Protein AF-A0A6P8HVV0-F1 (afdb_monomer_lite)

Foldseek 3Di:
DPPDPPPPVPDPPVPPDPDDPVRVVVVVVVVVCCVVVVVVVPDPVVVVVVVVVVVVVVVVVVVVVVVVVVVVVVVVVVVVVVVVVVVVVVVVVVVVVVVVVVVVVVVVVVVVVVVVVVVVVVVVLVCLQVLLVVLLVLLVQLLDLVSLVVLCPDPCNLVLLVVLLVLLVVCCVVPQPPVPDPDRSSLSNNLSSLSSLLSLLLHPVSLVCLLPPPSSVVSLVSLQVSLVPRDAPPPVSNNLSSLSSLLSSLVDPSSVLSQQVDVCLLVSLLCQLPPHPDPSSNVSSVSNVCSNVVPCVSDDPVNVVSVVVVVVVVVVVVVVVVVVVVVVVPD

Organism: Actinia tenebrosa (NCBI:txid6105)

Radius of gyration: 60.78 Å; chains: 1; bounding box: 132×79×153 Å

Structure (mmCIF, N/CA/C/O backbone):
data_AF-A0A6P8HVV0-F1
#
_entry.id   AF-A0A6P8HVV0-F1
#
loop_
_atom_site.group_PDB
_atom_site.id
_atom_site.type_symbol
_atom_site.label_atom_id
_atom_site.label_alt_id
_atom_site.label_comp_id
_atom_site.label_asym_id
_atom_site.label_entity_id
_atom_site.label_seq_id
_atom_site.pdbx_PDB_ins_code
_atom_site.Cartn_x
_atom_site.Cartn_y
_atom_site.Cartn_z
_atom_site.occupancy
_atom_site.B_iso_or_equiv
_atom_site.auth_seq_id
_atom_site.auth_comp_id
_atom_site.auth_asym_id
_atom_site.auth_atom_id
_atom_site.pdbx_PDB_model_num
ATOM 1 N N . MET A 1 1 ? -104.020 -26.538 72.100 1.00 44.38 1 MET A N 1
ATOM 2 C CA . MET A 1 1 ? -103.289 -27.153 73.230 1.00 44.38 1 MET A CA 1
ATOM 3 C C . MET A 1 1 ? -103.130 -26.102 74.341 1.00 44.38 1 MET A C 1
ATOM 5 O O . MET A 1 1 ? -102.077 -25.507 74.443 1.00 44.38 1 MET A O 1
ATOM 9 N N . ALA A 1 2 ? -104.108 -25.654 75.130 1.00 41.00 2 ALA A N 1
ATOM 10 C CA . ALA A 1 2 ? -105.402 -26.176 75.575 1.00 41.00 2 ALA A CA 1
ATOM 11 C C . ALA A 1 2 ? -105.345 -27.500 76.361 1.00 41.00 2 ALA A C 1
ATOM 13 O O . ALA A 1 2 ? -106.107 -28.400 76.048 1.00 41.00 2 ALA A O 1
ATOM 14 N N . ALA A 1 3 ? -104.413 -27.629 77.314 1.00 44.69 3 ALA A N 1
ATOM 15 C CA . ALA A 1 3 ? -104.477 -28.579 78.439 1.00 44.69 3 ALA A CA 1
ATOM 16 C C . ALA A 1 3 ? -103.271 -28.382 79.379 1.00 44.69 3 ALA A C 1
ATOM 18 O O . ALA A 1 3 ? -102.389 -29.229 79.427 1.00 44.69 3 ALA A O 1
ATOM 19 N N . ASN A 1 4 ? -103.165 -27.245 80.076 1.00 45.31 4 ASN A N 1
ATOM 20 C CA . ASN A 1 4 ? -102.352 -27.199 81.309 1.00 45.31 4 ASN A CA 1
ATOM 21 C C . ASN A 1 4 ? -102.630 -25.991 82.217 1.00 45.31 4 ASN A C 1
ATOM 23 O O . ASN A 1 4 ? -101.818 -25.639 83.066 1.00 45.31 4 ASN A O 1
ATOM 27 N N . VAL A 1 5 ? -103.787 -25.348 82.038 1.00 47.19 5 VAL A N 1
ATOM 28 C CA . VAL A 1 5 ? -104.179 -24.147 82.792 1.00 47.19 5 VAL A CA 1
ATOM 29 C C . VAL A 1 5 ? -104.890 -24.490 84.115 1.00 47.19 5 VAL A C 1
ATOM 31 O O . VAL A 1 5 ? -105.060 -23.608 84.944 1.00 47.19 5 VAL A O 1
ATOM 34 N N . GLU A 1 6 ? -105.242 -25.750 84.400 1.00 42.38 6 GLU A N 1
ATOM 35 C CA . GLU A 1 6 ? -106.207 -26.030 85.485 1.00 42.38 6 GLU A CA 1
ATOM 36 C C . GLU A 1 6 ? -105.774 -26.962 86.627 1.00 42.38 6 GLU A C 1
ATOM 38 O O . GLU A 1 6 ? -106.504 -27.042 87.609 1.00 42.38 6 GLU A O 1
ATOM 43 N N . ASN A 1 7 ? -104.597 -27.602 86.598 1.00 44.03 7 ASN A N 1
ATOM 44 C CA . ASN A 1 7 ? -104.314 -28.699 87.546 1.00 44.03 7 ASN A CA 1
ATOM 45 C C . ASN A 1 7 ? -103.145 -28.528 88.533 1.00 44.03 7 ASN A C 1
ATOM 47 O O . ASN A 1 7 ? -102.769 -29.495 89.183 1.00 44.03 7 ASN A O 1
ATOM 51 N N . VAL A 1 8 ? -102.610 -27.316 88.731 1.00 45.28 8 VAL A N 1
ATOM 52 C CA . VAL A 1 8 ? -101.649 -27.053 89.839 1.00 45.28 8 VAL A CA 1
ATOM 53 C C . VAL A 1 8 ? -102.069 -25.864 90.725 1.00 45.28 8 VAL A C 1
ATOM 55 O O . VAL A 1 8 ? -101.409 -25.523 91.700 1.00 45.28 8 VAL A O 1
ATOM 58 N N . LEU A 1 9 ? -103.237 -25.259 90.470 1.00 40.09 9 LEU A N 1
ATOM 59 C CA . LEU A 1 9 ? 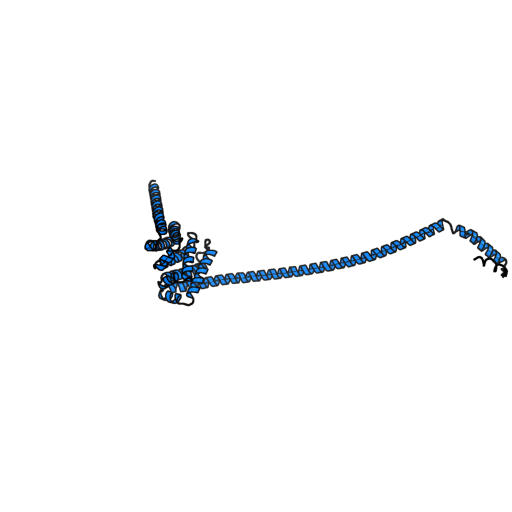-103.817 -24.220 91.339 1.00 40.09 9 LEU A CA 1
ATOM 60 C C . LEU A 1 9 ? -104.692 -24.773 92.482 1.00 40.09 9 LEU A C 1
ATOM 62 O O . LEU A 1 9 ? -105.205 -23.994 93.289 1.00 40.09 9 LEU A O 1
ATOM 66 N N . ARG A 1 10 ? -104.828 -26.100 92.610 1.00 44.88 10 ARG A N 1
ATOM 67 C CA . ARG A 1 10 ? -105.467 -26.762 93.758 1.00 44.88 10 ARG A CA 1
ATOM 68 C C . ARG A 1 10 ? -104.433 -27.485 94.604 1.00 44.88 10 ARG A C 1
ATOM 70 O O . ARG A 1 10 ? -104.191 -28.663 94.424 1.00 44.88 10 ARG A O 1
ATOM 77 N N . GLU A 1 11 ? -103.852 -26.697 95.493 1.00 45.06 11 GLU A N 1
ATOM 78 C CA . GLU A 1 11 ? -103.255 -27.026 96.794 1.00 45.06 11 GLU A CA 1
ATOM 79 C C . GLU A 1 11 ? -102.110 -26.046 96.993 1.00 45.06 11 GLU A C 1
ATOM 81 O O . GLU A 1 11 ? -100.925 -26.353 96.909 1.00 45.06 11 GLU A O 1
ATOM 86 N N . LYS A 1 12 ? -102.486 -24.795 97.288 1.00 45.25 12 LYS A N 1
ATOM 87 C CA . LYS A 1 12 ? -101.607 -23.940 98.072 1.00 45.25 12 LYS A CA 1
ATOM 88 C C . LYS A 1 12 ? -101.461 -24.614 99.440 1.00 45.25 12 LYS A C 1
ATOM 90 O O . LYS A 1 12 ? -102.125 -24.211 100.394 1.00 45.25 12 LYS A O 1
ATOM 95 N N . CYS A 1 13 ? -100.570 -25.601 99.541 1.00 42.62 13 CYS A N 1
ATOM 96 C CA . CYS A 1 13 ? -99.786 -25.823 100.743 1.00 42.62 13 CYS A CA 1
ATOM 97 C C . CYS A 1 13 ? -99.036 -24.516 100.969 1.00 42.62 13 CYS A C 1
ATOM 99 O O . CYS A 1 13 ? -97.910 -24.315 100.519 1.00 42.62 13 CYS A O 1
ATOM 101 N N . LYS A 1 14 ? -99.734 -23.552 101.572 1.00 46.25 14 LYS A N 1
ATOM 102 C CA . LYS A 1 14 ? -99.130 -22.346 102.097 1.00 46.25 14 LYS A CA 1
ATOM 103 C C . LYS A 1 14 ? -98.257 -22.840 103.235 1.00 46.25 14 LYS A C 1
ATOM 105 O O . LYS A 1 14 ? -98.713 -22.973 104.367 1.00 46.25 14 LYS A O 1
ATOM 110 N N . VAL A 1 15 ? -97.019 -23.179 102.899 1.00 48.00 15 VAL A N 1
ATOM 111 C CA . VAL A 1 15 ? -95.940 -23.269 103.867 1.00 48.00 15 VAL A CA 1
ATOM 112 C C . VAL A 1 15 ? -95.770 -21.840 104.359 1.00 48.00 15 VAL A C 1
ATOM 114 O O . VAL A 1 15 ? -95.078 -21.019 103.762 1.00 48.00 15 VAL A O 1
ATOM 117 N N . TYR A 1 16 ? -96.556 -21.495 105.373 1.00 54.94 16 TYR A N 1
ATOM 118 C CA . TYR A 1 16 ? -96.433 -20.228 106.056 1.00 54.94 16 TYR A CA 1
ATOM 119 C C . TYR A 1 16 ? -95.171 -20.334 106.894 1.00 54.94 16 TYR A C 1
ATOM 121 O O . TYR A 1 16 ? -95.149 -21.001 107.926 1.00 54.94 16 TYR A O 1
ATOM 129 N N . VAL A 1 17 ? -94.102 -19.705 106.422 1.00 63.00 17 VAL A N 1
ATOM 130 C CA . VAL A 1 17 ? -92.943 -19.458 107.270 1.00 63.00 17 VAL A CA 1
ATOM 131 C C . VAL A 1 17 ? -93.402 -18.469 108.338 1.00 63.00 17 VAL A C 1
ATOM 133 O O . VAL A 1 17 ? -93.947 -17.412 108.015 1.00 63.00 17 VAL A O 1
ATOM 136 N N . GLN A 1 18 ? -93.259 -18.833 109.611 1.00 63.78 18 GLN A N 1
ATOM 137 C CA . GLN A 1 18 ? -93.529 -17.917 110.713 1.00 63.78 18 GLN A CA 1
ATOM 138 C C . GLN A 1 18 ? -92.392 -16.892 110.729 1.00 63.78 18 GLN A C 1
ATOM 140 O O . GLN A 1 18 ? -91.266 -17.205 111.100 1.00 63.78 18 GLN A O 1
ATOM 145 N N . VAL A 1 19 ? -92.673 -15.689 110.239 1.00 61.81 19 VAL A N 1
ATOM 146 C CA . VAL A 1 19 ? -91.695 -14.601 110.172 1.00 61.81 19 VAL A CA 1
ATOM 147 C C . VAL A 1 19 ? -91.924 -13.690 111.372 1.00 61.81 19 VAL A C 1
ATOM 149 O O . VAL A 1 19 ? -93.073 -13.362 111.686 1.00 61.81 19 VAL A O 1
ATOM 152 N N . GLY A 1 20 ? -90.850 -13.283 112.052 1.00 75.44 20 GLY A N 1
ATOM 153 C CA . GLY A 1 20 ? -90.931 -12.285 113.113 1.00 75.44 20 GLY A CA 1
ATOM 154 C C . GLY A 1 20 ? -91.666 -11.043 112.606 1.00 75.44 20 GLY A C 1
ATOM 155 O O . GLY A 1 20 ? -91.458 -10.596 111.478 1.00 75.44 20 GLY A O 1
ATOM 156 N N . LYS A 1 21 ? -92.573 -10.482 113.411 1.00 75.62 21 LYS A N 1
ATOM 157 C CA . LYS A 1 21 ? -93.380 -9.317 113.003 1.00 75.62 21 LYS A CA 1
ATOM 158 C C . LYS A 1 21 ? -92.500 -8.122 112.614 1.00 75.62 21 LYS A C 1
ATOM 160 O O . LYS A 1 21 ? -92.886 -7.344 111.742 1.00 75.62 21 LYS A O 1
ATOM 165 N N . ASP A 1 22 ? -91.332 -8.007 113.237 1.00 78.12 22 ASP A N 1
ATOM 166 C CA . ASP A 1 22 ? -90.341 -6.976 112.939 1.00 78.12 22 ASP A CA 1
ATOM 167 C C . ASP A 1 22 ? -89.602 -7.260 111.626 1.00 78.12 22 ASP A C 1
ATOM 169 O O . ASP A 1 22 ? -89.460 -6.353 110.809 1.00 78.12 22 ASP A O 1
ATOM 173 N N . ASP A 1 23 ? -89.268 -8.522 111.346 1.00 79.31 23 ASP A N 1
ATOM 174 C CA . ASP A 1 23 ? -88.662 -8.943 110.077 1.00 79.31 23 ASP A CA 1
ATOM 175 C C . ASP A 1 23 ? -89.618 -8.744 108.890 1.00 79.31 23 ASP A C 1
ATOM 177 O O . ASP A 1 23 ? -89.216 -8.257 107.835 1.00 79.31 23 ASP A O 1
ATOM 181 N N . PHE A 1 24 ? -90.913 -9.040 109.057 1.00 81.75 24 PHE A N 1
ATOM 182 C CA . PHE A 1 24 ? -91.916 -8.795 108.014 1.00 81.75 24 PHE A CA 1
ATOM 183 C C . PHE A 1 24 ? -92.132 -7.297 107.758 1.00 81.75 24 PHE A C 1
ATOM 185 O O . PHE A 1 24 ? -92.269 -6.871 106.608 1.00 81.75 24 PHE A O 1
ATOM 192 N N . LYS A 1 25 ? -92.148 -6.475 108.816 1.00 80.00 25 LYS A N 1
ATOM 193 C CA . LYS A 1 25 ? -92.235 -5.013 108.683 1.00 80.00 25 LYS A CA 1
ATOM 194 C C . LYS A 1 25 ? -91.004 -4.436 107.997 1.00 80.00 25 LYS A C 1
ATOM 196 O O . LYS A 1 25 ? -91.164 -3.581 107.133 1.00 80.00 25 LYS A O 1
ATOM 201 N N . ARG A 1 26 ? -89.817 -4.932 108.344 1.00 83.38 26 ARG A N 1
ATOM 202 C CA . ARG A 1 26 ? -88.550 -4.555 107.721 1.00 83.38 26 ARG A CA 1
ATOM 203 C C . ARG A 1 26 ? -88.517 -4.936 106.244 1.00 83.38 26 ARG A C 1
ATOM 205 O O . ARG A 1 26 ? -88.236 -4.085 105.415 1.00 83.38 26 ARG A O 1
ATOM 212 N N . LEU A 1 27 ? -88.920 -6.156 105.892 1.00 83.06 27 LEU A N 1
ATOM 213 C CA . LEU A 1 27 ? -89.020 -6.568 104.490 1.00 83.06 27 LEU A CA 1
ATOM 214 C C . LEU A 1 27 ? -90.045 -5.721 103.723 1.00 83.06 27 LEU A C 1
ATOM 216 O O . LEU A 1 27 ? -89.825 -5.356 102.575 1.00 83.06 27 LEU A O 1
ATOM 220 N N . THR A 1 28 ? -91.167 -5.372 104.355 1.00 81.31 28 THR A N 1
ATOM 221 C CA . THR A 1 28 ? -92.188 -4.521 103.730 1.00 81.31 28 THR A CA 1
ATOM 222 C C . THR A 1 28 ? -91.691 -3.089 103.528 1.00 81.31 28 THR A C 1
ATOM 224 O O . THR A 1 28 ? -91.996 -2.501 102.491 1.00 81.31 28 THR A O 1
ATOM 227 N N . SER A 1 29 ? -90.924 -2.527 104.474 1.00 80.25 29 SER A N 1
ATOM 228 C CA . SER A 1 29 ? -90.304 -1.210 104.292 1.00 80.25 29 SER A CA 1
ATOM 229 C C . SER A 1 29 ? -89.225 -1.265 103.220 1.00 80.25 29 SER A C 1
ATOM 231 O O . SER A 1 29 ? -89.295 -0.481 102.291 1.00 80.25 29 SER A O 1
ATOM 233 N N . GLU A 1 30 ? -88.333 -2.257 103.249 1.00 85.69 30 GLU A N 1
ATOM 234 C CA . GLU A 1 30 ? -87.289 -2.440 102.235 1.00 85.69 30 GLU A CA 1
ATOM 235 C C . GLU A 1 30 ? -87.895 -2.619 100.828 1.00 85.69 30 GLU A C 1
ATOM 237 O O . GLU A 1 30 ? -87.450 -1.980 99.881 1.00 85.69 30 GLU A O 1
ATOM 242 N N . VAL A 1 31 ? -88.978 -3.394 100.668 1.00 84.31 31 VAL A N 1
ATOM 243 C CA . VAL A 1 31 ? -89.679 -3.549 99.375 1.00 84.31 31 VAL A CA 1
ATOM 244 C C . VAL A 1 31 ? -90.386 -2.261 98.939 1.00 84.31 31 VAL A C 1
ATOM 246 O O . VAL A 1 31 ? -90.439 -1.963 97.742 1.00 84.31 31 VAL A O 1
ATOM 249 N N . LYS A 1 32 ? -90.952 -1.495 99.878 1.00 80.56 32 LYS A N 1
ATOM 250 C CA . LYS A 1 32 ? -91.579 -0.202 99.580 1.00 80.56 32 LYS A CA 1
ATOM 251 C C . LYS A 1 32 ? -90.528 0.828 99.164 1.00 80.56 32 LYS A C 1
ATOM 253 O O . LYS A 1 32 ? -90.720 1.490 98.148 1.00 80.56 32 LYS A O 1
ATOM 258 N N . ASP A 1 33 ? -89.412 0.884 99.881 1.00 79.69 33 ASP A N 1
ATOM 259 C CA . ASP A 1 33 ? -88.270 1.743 99.587 1.00 79.69 33 ASP A CA 1
ATOM 260 C C . ASP A 1 33 ? -87.696 1.385 98.211 1.00 79.69 33 ASP A C 1
ATOM 262 O O . ASP A 1 33 ? -87.524 2.262 97.373 1.00 79.69 33 ASP A O 1
ATOM 266 N N . ILE A 1 34 ? -87.535 0.095 97.898 1.00 80.81 34 ILE A N 1
ATOM 267 C CA . ILE A 1 34 ? -87.127 -0.378 96.566 1.00 80.81 34 ILE A CA 1
ATOM 268 C C . ILE A 1 34 ? -88.099 0.105 95.479 1.00 80.81 34 ILE A C 1
ATOM 270 O O . ILE A 1 34 ? -87.663 0.619 94.448 1.00 80.81 34 ILE A O 1
ATOM 274 N N . LYS A 1 35 ? -89.415 -0.018 95.692 1.00 77.25 35 LYS A N 1
ATOM 275 C CA . LYS A 1 35 ? -90.426 0.440 94.721 1.00 77.25 35 LYS A CA 1
ATOM 276 C C . LYS A 1 35 ? -90.461 1.958 94.547 1.00 77.25 35 LYS A C 1
ATOM 278 O O . LYS A 1 35 ? -90.806 2.416 93.461 1.00 77.25 35 LYS A O 1
ATOM 283 N N . GLU A 1 36 ? -90.130 2.728 95.579 1.00 77.94 36 GLU A N 1
ATOM 284 C CA . GLU A 1 36 ? -90.064 4.192 95.503 1.00 77.94 36 GLU A CA 1
ATOM 285 C C . GLU A 1 36 ? -88.739 4.704 94.923 1.00 77.94 36 GLU A C 1
ATOM 287 O O . GLU A 1 36 ? -88.711 5.769 94.301 1.00 77.94 36 GLU A O 1
ATOM 292 N N . VAL A 1 37 ? -87.647 3.965 95.124 1.00 78.19 37 VAL A N 1
ATOM 293 C CA . VAL A 1 37 ? -86.283 4.375 94.769 1.00 78.19 37 VAL A CA 1
ATOM 294 C C . VAL A 1 37 ? -85.901 3.920 93.358 1.00 78.19 37 VAL A C 1
ATOM 296 O O . VAL A 1 37 ? -85.345 4.716 92.606 1.00 78.19 37 VAL A O 1
ATOM 299 N N . ILE A 1 38 ? -86.254 2.699 92.935 1.00 76.25 38 ILE A N 1
ATOM 300 C CA . ILE A 1 38 ? -85.853 2.160 91.620 1.00 76.25 38 ILE A CA 1
ATOM 301 C C . ILE A 1 38 ? -86.329 3.014 90.427 1.00 76.25 38 ILE A C 1
ATOM 303 O O . ILE A 1 38 ? -85.495 3.327 89.579 1.00 76.25 38 ILE A O 1
ATOM 307 N N . PRO A 1 39 ? -87.598 3.459 90.335 1.00 75.62 39 PRO A N 1
ATOM 308 C CA . PRO A 1 39 ? -88.050 4.286 89.211 1.00 75.62 39 PRO A CA 1
ATOM 309 C C . PRO A 1 39 ? -87.393 5.673 89.173 1.00 75.62 39 PRO A C 1
ATOM 311 O O . PRO A 1 39 ? -87.280 6.269 88.109 1.00 75.62 39 PRO A O 1
ATOM 314 N N . LYS A 1 40 ? -86.955 6.191 90.332 1.00 72.75 40 LYS A N 1
ATOM 315 C CA . LYS A 1 40 ? -86.221 7.465 90.438 1.00 72.75 40 LYS A CA 1
ATOM 316 C C . LYS A 1 40 ? -84.752 7.330 90.039 1.00 72.75 40 LYS A C 1
ATOM 318 O O . LYS A 1 40 ? -84.131 8.334 89.718 1.00 72.75 40 LYS A O 1
ATOM 323 N N . ILE A 1 41 ? -84.201 6.117 90.095 1.00 72.25 41 ILE A N 1
ATOM 324 C CA . ILE A 1 41 ? -82.839 5.802 89.648 1.00 72.25 41 ILE A CA 1
ATOM 325 C C . ILE A 1 41 ? -82.832 5.465 88.149 1.00 72.25 41 ILE A C 1
ATOM 327 O O . ILE A 1 41 ? -81.941 5.904 87.431 1.00 72.25 41 ILE A O 1
ATOM 331 N N . LEU A 1 42 ? -83.834 4.727 87.661 1.00 74.88 42 LEU A N 1
ATOM 332 C CA . LEU A 1 42 ? -84.037 4.413 86.240 1.00 74.88 42 LEU A CA 1
ATOM 333 C C . LEU A 1 42 ? -84.766 5.558 85.523 1.00 74.88 42 LEU A C 1
ATOM 335 O O . LEU A 1 42 ? -85.879 5.396 85.021 1.00 74.88 42 LEU A O 1
ATOM 339 N N . THR A 1 43 ? -84.152 6.739 85.506 1.00 77.31 43 THR A N 1
ATOM 340 C CA . THR A 1 43 ? -84.659 7.877 84.734 1.00 77.31 43 THR A CA 1
ATOM 341 C C . THR A 1 43 ? -84.434 7.660 83.236 1.00 77.31 43 THR A C 1
ATOM 343 O O . THR A 1 43 ? -83.510 6.955 82.829 1.00 77.31 43 THR A O 1
ATOM 346 N N . SER A 1 44 ? -85.261 8.296 82.398 1.00 77.00 44 SER A N 1
ATOM 347 C CA . SER A 1 44 ? -85.085 8.286 80.934 1.00 77.00 44 SER A CA 1
ATOM 348 C C . SER A 1 44 ? -83.673 8.730 80.532 1.00 77.00 44 SER A C 1
ATOM 350 O O . SER A 1 44 ? -83.068 8.118 79.661 1.00 77.00 44 SER A O 1
ATOM 352 N N . ASP A 1 45 ? -83.105 9.713 81.238 1.00 81.25 45 ASP A N 1
ATOM 353 C CA . ASP A 1 45 ? -81.742 10.207 81.011 1.00 81.25 45 ASP A CA 1
ATOM 354 C C . ASP A 1 45 ? -80.661 9.142 81.283 1.00 81.25 45 ASP A C 1
ATOM 356 O O . ASP A 1 45 ? -79.621 9.112 80.620 1.00 81.25 45 ASP A O 1
ATOM 360 N N . LEU A 1 46 ? -80.891 8.244 82.251 1.00 84.00 46 LEU A N 1
ATOM 361 C CA . LEU A 1 46 ? -79.973 7.145 82.562 1.00 84.00 46 LEU A CA 1
ATOM 362 C C . LEU A 1 46 ? -80.009 6.058 81.469 1.00 84.00 46 LEU A C 1
ATOM 364 O O . LEU A 1 46 ? -78.974 5.525 81.084 1.00 84.00 46 LEU A O 1
ATOM 368 N N . LEU A 1 47 ? -81.193 5.758 80.928 1.00 83.75 47 LEU A N 1
ATOM 369 C CA . LEU A 1 47 ? -81.361 4.829 79.800 1.00 83.75 47 LEU A CA 1
ATOM 370 C C . LEU A 1 47 ? -80.809 5.415 78.485 1.00 83.75 47 LEU A C 1
ATOM 372 O O . LEU A 1 47 ? -80.135 4.713 77.728 1.00 83.75 47 LEU A O 1
ATOM 376 N N . ASP A 1 48 ? -81.009 6.712 78.243 1.00 85.88 48 ASP A N 1
ATOM 377 C CA . ASP A 1 48 ? -80.429 7.430 77.101 1.00 85.88 48 ASP A CA 1
ATOM 378 C C . ASP A 1 48 ? -78.903 7.528 77.197 1.00 85.88 48 ASP A C 1
ATOM 380 O O . ASP A 1 48 ? -78.205 7.439 76.190 1.00 85.88 48 ASP A O 1
ATOM 384 N N . SER A 1 49 ? -78.352 7.705 78.400 1.00 85.88 49 SER A N 1
ATOM 385 C CA . SER A 1 49 ? -76.897 7.676 78.590 1.00 85.88 49 SER A CA 1
ATOM 386 C C . SER A 1 49 ? -76.319 6.272 78.419 1.00 85.88 49 SER A C 1
ATOM 388 O O . SER A 1 49 ? -75.241 6.152 77.844 1.00 85.88 49 SER A O 1
ATOM 390 N N . TYR A 1 50 ? -77.035 5.217 78.822 1.00 87.56 50 TYR A N 1
ATOM 391 C CA . TYR A 1 50 ? -76.614 3.834 78.581 1.00 87.56 50 TYR A CA 1
ATOM 392 C C . TYR A 1 50 ? -76.613 3.474 77.086 1.00 87.56 50 TYR A C 1
ATOM 394 O O . TYR A 1 50 ? -75.620 2.951 76.594 1.00 87.56 50 TYR A O 1
ATOM 402 N N . SER A 1 51 ? -77.664 3.824 76.338 1.00 85.94 51 SER A N 1
ATOM 403 C CA . SER A 1 51 ? -77.710 3.594 74.881 1.00 85.94 51 SER A CA 1
ATOM 404 C C . SER A 1 51 ? -76.663 4.412 74.113 1.00 85.94 51 SER A C 1
ATOM 406 O O . SER A 1 51 ? -76.052 3.911 73.172 1.00 85.94 51 SER A O 1
ATOM 408 N N . LYS A 1 52 ? -76.377 5.651 74.543 1.00 92.19 52 LYS A N 1
ATOM 409 C CA . LYS A 1 52 ? -75.258 6.451 74.007 1.00 92.19 52 LYS A CA 1
ATOM 410 C C . LYS A 1 52 ? -73.897 5.837 74.328 1.00 92.19 52 LYS A C 1
ATOM 412 O O . LYS A 1 52 ? -73.000 5.896 73.493 1.00 92.19 52 LYS A O 1
ATOM 417 N N . LEU A 1 53 ? -73.731 5.273 75.524 1.00 92.56 53 LEU A N 1
ATOM 418 C CA . LEU A 1 53 ? -72.506 4.577 75.916 1.00 92.56 53 LEU A CA 1
ATOM 419 C C . LEU A 1 53 ? -72.303 3.312 75.074 1.00 92.56 53 LEU A C 1
ATOM 421 O O . LEU A 1 53 ? -71.190 3.068 74.625 1.00 92.56 53 LEU A O 1
ATOM 425 N N . GLU A 1 54 ? -73.369 2.554 74.823 1.00 92.12 54 GLU A N 1
ATOM 426 C CA . GLU A 1 54 ? -73.356 1.363 73.968 1.00 92.12 54 GLU A CA 1
ATOM 427 C C . GLU A 1 54 ? -72.998 1.711 72.514 1.00 92.12 54 GLU A C 1
ATOM 429 O O . GLU A 1 54 ? -72.064 1.132 71.965 1.00 92.12 54 GLU A O 1
ATOM 434 N N . ALA A 1 55 ? -73.623 2.743 71.934 1.00 92.94 55 ALA A N 1
ATOM 435 C CA . ALA A 1 55 ? -73.273 3.242 70.600 1.00 92.94 55 ALA A CA 1
ATOM 436 C C . ALA A 1 55 ? -71.818 3.745 70.529 1.00 92.94 55 ALA A C 1
ATOM 438 O O . ALA A 1 55 ? -71.088 3.445 69.587 1.00 92.94 55 ALA A O 1
ATOM 439 N N . SER A 1 56 ? -71.360 4.462 71.561 1.00 90.44 56 SER A N 1
ATOM 440 C CA . SER A 1 56 ? -69.968 4.909 71.657 1.00 90.44 56 SER A CA 1
ATOM 441 C C . SER A 1 56 ? -68.995 3.734 71.798 1.00 90.44 56 SER A C 1
ATOM 443 O O . SER A 1 56 ? -67.894 3.783 71.254 1.00 90.44 56 SER A O 1
ATOM 445 N N . GLN A 1 57 ? -69.386 2.660 72.486 1.00 94.12 57 GLN A N 1
ATOM 446 C CA . GLN A 1 57 ? -68.590 1.442 72.604 1.00 94.12 57 GLN A CA 1
ATOM 447 C C . GLN A 1 57 ? -68.478 0.699 71.263 1.00 94.12 57 GLN A C 1
ATOM 449 O O . GLN A 1 57 ? -67.391 0.215 70.939 1.00 94.12 57 GLN A O 1
ATOM 454 N N . GLU A 1 58 ? -69.549 0.643 70.469 1.00 93.38 58 GLU A N 1
ATOM 455 C CA . GLU A 1 58 ? -69.526 0.094 69.105 1.00 93.38 58 GLU A CA 1
ATOM 456 C C . GLU A 1 58 ? -68.640 0.926 68.166 1.00 93.38 58 GLU A C 1
ATOM 458 O O . GLU A 1 58 ? -67.775 0.368 67.485 1.00 93.38 58 GLU A O 1
ATOM 463 N N . GLU A 1 59 ? -68.769 2.258 68.184 1.00 94.69 59 GLU A N 1
ATOM 464 C CA . GLU A 1 59 ? -67.891 3.159 67.421 1.00 94.69 59 GLU A CA 1
ATOM 465 C C . GLU A 1 59 ? -66.419 2.958 67.799 1.00 94.69 59 GLU A C 1
ATOM 467 O O . GLU A 1 59 ? -65.547 2.869 66.933 1.00 94.69 59 GLU A O 1
ATOM 472 N N . LEU A 1 60 ? -66.123 2.829 69.095 1.00 94.94 60 LEU A N 1
ATOM 473 C CA . LEU A 1 60 ? -64.760 2.643 69.582 1.00 94.94 60 LEU A CA 1
ATOM 474 C C . LEU A 1 60 ? -64.185 1.293 69.134 1.00 94.94 60 LEU A C 1
ATOM 476 O O . LEU A 1 60 ? -63.022 1.233 68.738 1.00 94.94 60 LEU A O 1
ATOM 480 N N . GLN A 1 61 ? -64.991 0.225 69.115 1.00 95.00 61 GLN A N 1
ATOM 481 C CA . GLN A 1 61 ? -64.594 -1.070 68.547 1.00 95.00 61 GLN A CA 1
ATOM 482 C C . GLN A 1 61 ? -64.333 -0.989 67.039 1.00 95.00 61 GLN A C 1
ATOM 484 O O . GLN A 1 61 ? -63.346 -1.558 66.558 1.00 95.00 61 GLN A O 1
ATOM 489 N N . GLN A 1 62 ? -65.171 -0.265 66.294 1.00 95.44 62 GLN A N 1
ATOM 490 C CA . GLN A 1 62 ? -64.985 -0.070 64.859 1.00 95.44 62 GLN A CA 1
ATOM 491 C C . GLN A 1 62 ? -63.690 0.694 64.567 1.00 95.44 62 GLN A C 1
ATOM 493 O O . GLN A 1 62 ? -62.861 0.218 63.787 1.00 95.44 62 GLN A O 1
ATOM 498 N N . VAL A 1 63 ? -63.457 1.809 65.265 1.00 95.75 63 VAL A N 1
ATOM 499 C CA . VAL A 1 63 ? -62.211 2.581 65.168 1.00 95.75 63 VAL A CA 1
ATOM 500 C C . VAL A 1 63 ? -61.011 1.711 65.524 1.00 95.75 63 VAL A C 1
ATOM 502 O O . VAL A 1 63 ? -59.985 1.783 64.853 1.00 95.75 63 VAL A O 1
ATOM 505 N N . HIS A 1 64 ? -61.118 0.850 66.540 1.00 95.00 64 HIS A N 1
ATOM 506 C CA . HIS A 1 64 ? -60.027 -0.041 66.930 1.00 95.00 64 HIS A CA 1
ATOM 507 C C . HIS A 1 64 ? -59.708 -1.088 65.851 1.00 95.00 64 HIS A C 1
ATOM 509 O O . HIS A 1 64 ? -58.533 -1.394 65.620 1.00 95.00 64 HIS A O 1
ATOM 515 N N . SER A 1 65 ? -60.734 -1.612 65.171 1.00 94.94 65 SER A N 1
ATOM 516 C CA . SER A 1 65 ? -60.586 -2.522 64.030 1.00 94.94 65 SER A CA 1
ATOM 517 C C . SER A 1 65 ? -59.943 -1.824 62.831 1.00 94.94 65 SER A C 1
ATOM 519 O O . SER A 1 65 ? -59.005 -2.356 62.236 1.00 94.94 65 SER A O 1
ATOM 521 N N . GLU A 1 66 ? -60.394 -0.614 62.498 1.00 96.31 66 GLU A N 1
ATOM 522 C CA . GLU A 1 66 ? -59.813 0.200 61.427 1.00 96.31 66 GLU A CA 1
ATOM 523 C C . GLU A 1 66 ? -58.360 0.574 61.729 1.00 96.31 66 GLU A C 1
ATOM 525 O O . GLU A 1 66 ? -57.498 0.406 60.869 1.00 96.31 66 GLU A O 1
ATOM 530 N N . ASN A 1 67 ? -58.045 0.971 62.967 1.00 95.25 67 ASN A N 1
ATOM 531 C CA . ASN A 1 67 ? -56.670 1.251 63.386 1.00 95.25 67 ASN A CA 1
ATOM 532 C C . ASN A 1 67 ? -55.770 0.023 63.235 1.00 95.25 67 ASN A C 1
ATOM 534 O O . ASN A 1 67 ? -54.627 0.144 62.798 1.00 95.25 67 ASN A O 1
ATOM 538 N N . HIS A 1 68 ? -56.273 -1.165 63.583 1.00 96.00 68 HIS A N 1
ATOM 539 C CA . HIS A 1 68 ? -55.520 -2.398 63.388 1.00 96.00 68 HIS A CA 1
ATOM 540 C C . HIS A 1 68 ? -55.265 -2.659 61.899 1.00 96.00 68 HIS A C 1
ATOM 542 O O . HIS A 1 68 ? -54.131 -2.965 61.532 1.00 96.00 68 HIS A O 1
ATOM 548 N N . LYS A 1 69 ? -56.280 -2.517 61.037 1.00 96.56 69 LYS A N 1
ATOM 549 C CA . LYS A 1 69 ? -56.124 -2.702 59.584 1.00 96.56 69 LYS A CA 1
ATOM 550 C C . LYS A 1 69 ? -55.097 -1.730 59.005 1.00 96.56 69 LYS A C 1
ATOM 552 O O . LYS A 1 69 ? -54.186 -2.166 58.309 1.00 96.56 69 LYS A O 1
ATOM 557 N N . LEU A 1 70 ? -55.198 -0.449 59.363 1.00 96.44 70 LEU A N 1
ATOM 558 C CA . LEU A 1 70 ? -54.274 0.591 58.909 1.00 96.44 70 LEU A CA 1
ATOM 559 C C . LEU A 1 70 ? -52.837 0.330 59.365 1.00 96.44 70 LEU A C 1
ATOM 561 O O . LEU A 1 70 ? -51.913 0.543 58.589 1.00 96.44 70 LEU A O 1
ATOM 565 N N . ARG A 1 71 ? -52.627 -0.162 60.594 1.00 96.62 71 ARG A N 1
ATOM 566 C CA . ARG A 1 71 ? -51.290 -0.551 61.076 1.00 96.62 71 ARG A CA 1
ATOM 567 C C . ARG A 1 71 ? -50.700 -1.691 60.253 1.00 96.62 71 ARG A C 1
ATOM 569 O O . ARG A 1 71 ? -49.559 -1.596 59.826 1.00 96.62 71 ARG A O 1
ATOM 576 N N . THR A 1 72 ? -51.489 -2.728 59.980 1.00 96.25 72 THR A N 1
ATOM 577 C CA . THR A 1 72 ? -51.039 -3.862 59.162 1.00 96.25 72 THR A CA 1
ATOM 578 C C . THR A 1 72 ? -50.724 -3.444 57.723 1.00 96.25 72 THR A C 1
ATOM 580 O O . THR A 1 72 ? -49.748 -3.918 57.147 1.00 96.25 72 THR A O 1
ATOM 583 N N . GLU A 1 73 ? -51.514 -2.538 57.144 1.00 96.88 73 GLU A N 1
ATOM 584 C CA . GLU A 1 73 ? -51.251 -1.983 55.813 1.00 96.88 73 GLU A CA 1
ATOM 585 C C . GLU A 1 73 ? -49.982 -1.117 55.791 1.00 96.88 73 GLU A C 1
ATOM 587 O O . GLU A 1 73 ? -49.167 -1.248 54.879 1.00 96.88 73 GLU A O 1
ATOM 592 N N . LEU A 1 74 ? -49.764 -0.295 56.823 1.00 97.00 74 LEU A N 1
ATOM 593 C CA . LEU A 1 74 ? -48.532 0.478 57.000 1.00 97.00 74 LEU A CA 1
ATOM 594 C C . LEU A 1 74 ? -47.297 -0.423 57.080 1.00 97.00 74 LEU A C 1
ATOM 596 O O . LEU A 1 74 ? -46.322 -0.163 56.377 1.00 97.00 74 LEU A O 1
ATOM 600 N N . ASP A 1 75 ? -47.349 -1.485 57.884 1.00 97.00 75 ASP A N 1
ATOM 601 C CA . ASP A 1 75 ? -46.243 -2.437 58.030 1.00 97.00 75 ASP A CA 1
ATOM 602 C C . ASP A 1 75 ? -45.932 -3.134 56.694 1.00 97.00 75 ASP A C 1
ATOM 604 O O . ASP A 1 75 ? -44.769 -3.257 56.299 1.00 97.00 75 ASP A O 1
ATOM 608 N N . TYR A 1 76 ? -46.972 -3.534 55.952 1.00 97.25 76 TYR A N 1
ATOM 609 C CA . TYR A 1 76 ? -46.825 -4.124 54.621 1.00 97.25 76 TYR A CA 1
ATOM 610 C C . TYR A 1 76 ? -46.176 -3.149 53.628 1.00 97.25 76 TYR A C 1
ATOM 612 O O . TYR A 1 76 ? -45.215 -3.507 52.945 1.00 97.25 76 TYR A O 1
ATOM 620 N N . LEU A 1 77 ? -46.661 -1.905 53.570 1.00 97.00 77 LEU A N 1
ATOM 621 C CA . LEU A 1 77 ? -46.114 -0.874 52.685 1.00 97.00 77 LEU A CA 1
ATOM 622 C C . LEU A 1 77 ? -44.663 -0.529 53.037 1.00 97.00 77 LEU A C 1
ATOM 624 O O . LEU A 1 77 ? -43.846 -0.344 52.135 1.00 97.00 77 LEU A O 1
ATOM 628 N N . GLN A 1 78 ? -44.320 -0.479 54.325 1.00 97.19 78 GLN A N 1
ATOM 629 C CA . GLN A 1 78 ? -42.942 -0.274 54.774 1.00 97.19 78 GLN A CA 1
ATOM 630 C C . GLN A 1 78 ? -42.028 -1.419 54.331 1.00 97.19 78 GLN A C 1
ATOM 632 O O . GLN A 1 78 ? -40.939 -1.168 53.812 1.00 97.19 78 GLN A O 1
ATOM 637 N N . GLN A 1 79 ? -42.470 -2.669 54.488 1.00 97.06 79 GLN A N 1
ATOM 638 C CA . GLN A 1 79 ? -41.696 -3.835 54.067 1.00 97.06 79 GLN A CA 1
ATOM 639 C C . GLN A 1 79 ? -41.491 -3.864 52.547 1.00 97.06 79 GLN A C 1
ATOM 641 O O . GLN A 1 79 ? -40.383 -4.125 52.074 1.00 97.06 79 GLN A O 1
ATOM 646 N N . GLU A 1 80 ? -42.537 -3.559 51.781 1.00 97.12 80 GLU A N 1
ATOM 647 C CA . GLU A 1 80 ? -42.470 -3.498 50.323 1.00 97.12 80 GLU A CA 1
ATOM 648 C C . GLU A 1 80 ? -41.562 -2.358 49.844 1.00 97.12 80 GLU A C 1
ATOM 650 O O . GLU A 1 80 ? -40.727 -2.562 48.962 1.00 97.12 80 GLU A O 1
ATOM 655 N N . HIS A 1 81 ? -41.643 -1.180 50.466 1.00 96.75 81 HIS A N 1
ATOM 656 C CA . HIS A 1 81 ? -40.743 -0.069 50.164 1.00 96.75 81 HIS A CA 1
ATOM 657 C C . HIS A 1 81 ? -39.278 -0.433 50.446 1.00 96.75 81 HIS A C 1
ATOM 659 O O . HIS A 1 81 ? -38.410 -0.205 49.601 1.00 96.75 81 HIS A O 1
ATOM 665 N N . GLN A 1 82 ? -39.003 -1.079 51.583 1.00 97.06 82 GLN A N 1
ATOM 666 C CA . GLN A 1 82 ? -37.657 -1.536 51.931 1.00 97.06 82 GLN A CA 1
ATOM 667 C C . GLN A 1 82 ? -37.127 -2.575 50.930 1.00 97.06 82 GLN A C 1
ATOM 669 O O . GLN A 1 82 ? -35.951 -2.541 50.560 1.00 97.06 82 GLN A O 1
ATOM 674 N N . ARG A 1 83 ? -37.995 -3.477 50.447 1.00 97.31 83 ARG A N 1
ATOM 675 C CA . ARG A 1 83 ? -37.654 -4.449 49.399 1.00 97.31 83 ARG A CA 1
ATOM 676 C C . ARG A 1 83 ? -37.286 -3.747 48.091 1.00 97.31 83 ARG A C 1
ATOM 678 O O . ARG A 1 83 ? -36.266 -4.081 47.491 1.00 97.31 83 ARG A O 1
ATOM 685 N N . GLN A 1 84 ? -38.079 -2.763 47.668 1.00 97.38 84 GLN A N 1
ATOM 686 C CA . GLN A 1 84 ? -37.821 -1.997 46.445 1.00 97.38 84 GLN A CA 1
ATOM 687 C C . GLN A 1 84 ? -36.513 -1.202 46.522 1.00 97.38 84 GLN A C 1
ATOM 689 O O . GLN A 1 84 ? -35.759 -1.199 45.548 1.00 97.38 84 GLN A O 1
ATOM 694 N N . ILE A 1 85 ? -36.208 -0.589 47.673 1.00 97.25 85 ILE A N 1
ATOM 695 C CA . ILE A 1 85 ? -34.921 0.083 47.909 1.00 97.25 85 ILE A CA 1
ATOM 696 C C . ILE A 1 85 ? -33.769 -0.913 47.749 1.00 97.25 85 ILE A C 1
ATOM 698 O O . ILE A 1 85 ? -32.866 -0.665 46.954 1.00 97.25 85 ILE A O 1
ATOM 702 N N . GLY A 1 86 ? -33.828 -2.069 48.418 1.00 97.31 86 GLY A N 1
ATOM 703 C CA . GLY A 1 86 ? -32.762 -3.073 48.331 1.00 97.31 86 GLY A CA 1
ATOM 704 C C . GLY A 1 86 ? -32.554 -3.616 46.909 1.00 97.31 86 GLY A C 1
ATOM 705 O O . GLY A 1 86 ? -31.423 -3.848 46.474 1.00 97.31 86 GLY A O 1
ATOM 706 N N . GLU A 1 87 ? -33.630 -3.782 46.137 1.00 97.31 87 GLU A N 1
ATOM 707 C CA . GLU A 1 87 ? -33.536 -4.174 44.726 1.00 97.31 87 GLU A CA 1
ATOM 708 C C . GLU A 1 87 ? -32.928 -3.077 43.849 1.00 97.31 87 GLU A C 1
ATOM 710 O O . GLU A 1 87 ? -32.115 -3.380 42.969 1.00 97.31 87 GLU A O 1
ATOM 715 N N . ALA A 1 88 ? -33.296 -1.817 44.082 1.00 96.88 88 ALA A N 1
ATOM 716 C CA . ALA A 1 88 ? -32.734 -0.675 43.372 1.00 96.88 88 ALA A CA 1
ATOM 717 C C . ALA A 1 88 ? -31.235 -0.509 43.672 1.00 96.88 88 ALA A C 1
ATOM 719 O O . ALA A 1 88 ? -30.446 -0.371 42.738 1.00 96.88 88 ALA A O 1
ATOM 720 N N . GLU A 1 89 ? -30.828 -0.619 44.939 1.00 97.62 89 GLU A N 1
ATOM 721 C CA . GLU A 1 89 ? -29.423 -0.585 45.364 1.00 97.62 89 GLU A CA 1
ATOM 722 C C . GLU A 1 89 ? -28.609 -1.701 44.704 1.00 97.62 89 GLU A C 1
ATOM 724 O O . GLU A 1 89 ? -27.532 -1.455 44.159 1.00 97.62 89 GLU A O 1
ATOM 729 N N . LYS A 1 90 ? -29.144 -2.928 44.667 1.00 97.56 90 LYS A N 1
ATOM 730 C CA . LYS A 1 90 ? -28.486 -4.052 43.989 1.00 97.56 90 LYS A CA 1
ATOM 731 C C . LYS A 1 90 ? -28.300 -3.789 42.493 1.00 97.56 90 LYS A C 1
ATOM 733 O O . LYS A 1 90 ? -27.227 -4.056 41.955 1.00 97.56 90 LYS A O 1
ATOM 738 N N . ARG A 1 91 ? -29.325 -3.266 41.810 1.00 97.50 91 ARG A N 1
ATOM 739 C CA . ARG A 1 91 ? -29.238 -2.917 40.380 1.00 97.50 91 ARG A CA 1
ATOM 740 C C . ARG A 1 91 ? -28.219 -1.810 40.132 1.00 97.50 91 ARG A C 1
ATOM 742 O O . ARG A 1 91 ? -27.442 -1.916 39.189 1.00 97.50 91 ARG A O 1
ATOM 749 N N . TYR A 1 92 ? -28.205 -0.788 40.982 1.00 97.44 92 TYR A N 1
ATOM 750 C CA . TYR A 1 92 ? -27.257 0.317 40.900 1.00 97.44 92 TYR A CA 1
ATOM 751 C C . TYR A 1 92 ? -25.809 -0.161 41.077 1.00 97.44 92 TYR A C 1
ATOM 753 O O . TYR A 1 92 ? -24.957 0.149 40.248 1.00 97.44 92 TYR A O 1
ATOM 761 N N . ASN A 1 93 ? -25.545 -0.996 42.085 1.00 97.69 93 ASN A N 1
ATOM 762 C CA . ASN A 1 93 ? -24.215 -1.557 42.327 1.00 97.69 93 ASN A CA 1
ATOM 763 C C . ASN A 1 93 ? -23.733 -2.444 41.169 1.00 97.69 93 ASN A C 1
ATOM 765 O O . ASN A 1 93 ? -22.577 -2.347 40.764 1.00 97.69 93 ASN A O 1
ATOM 769 N N . ASN A 1 94 ? -24.619 -3.266 40.596 1.00 97.81 94 ASN A N 1
ATOM 770 C CA . ASN A 1 94 ? -24.288 -4.057 39.409 1.00 97.81 94 ASN A CA 1
ATOM 771 C C . ASN A 1 94 ? -23.938 -3.158 38.215 1.00 97.81 94 ASN A C 1
ATOM 773 O O . ASN A 1 94 ? -22.938 -3.397 37.545 1.00 97.81 94 ASN A O 1
ATOM 777 N N . LEU A 1 95 ? -24.726 -2.102 37.983 1.00 98.00 95 LEU A N 1
ATOM 778 C CA . LEU A 1 95 ? -24.496 -1.169 36.883 1.00 98.00 95 LEU A CA 1
ATOM 779 C C . LEU A 1 95 ? -23.161 -0.425 37.025 1.00 98.00 95 LEU A C 1
ATOM 781 O O . LEU A 1 95 ? -22.466 -0.242 36.029 1.00 98.00 95 LEU A O 1
ATOM 785 N N . ILE A 1 96 ? -22.779 -0.033 38.246 1.00 97.81 96 ILE A N 1
ATOM 786 C CA . ILE A 1 96 ? -21.450 0.540 38.515 1.00 97.81 96 ILE A CA 1
ATOM 787 C C . ILE A 1 96 ? -20.353 -0.476 38.196 1.00 97.81 96 ILE A C 1
ATOM 789 O O . ILE A 1 96 ? -19.396 -0.133 37.508 1.00 97.81 96 ILE A O 1
ATOM 793 N N . GLY A 1 97 ? -20.497 -1.722 38.655 1.00 98.00 97 GLY A N 1
ATOM 794 C CA . GLY A 1 97 ? -19.508 -2.769 38.398 1.00 98.00 97 GLY A CA 1
ATOM 795 C C . GLY A 1 97 ? -19.306 -3.043 36.905 1.00 98.00 97 GLY A C 1
ATOM 796 O O . GLY A 1 97 ? -18.171 -3.170 36.449 1.00 98.00 97 GLY A O 1
ATOM 797 N N . ASP A 1 98 ? -20.392 -3.081 36.132 1.00 97.56 98 ASP A N 1
ATOM 798 C CA . ASP A 1 98 ? -20.322 -3.246 34.678 1.00 97.56 98 ASP A CA 1
ATOM 799 C C . ASP A 1 98 ? -19.742 -2.000 33.985 1.00 97.56 98 ASP A C 1
ATOM 801 O O . ASP A 1 98 ? -18.970 -2.129 33.034 1.00 97.56 98 ASP A O 1
ATOM 805 N N . TYR A 1 99 ? -20.047 -0.795 34.480 1.00 97.81 99 TYR A N 1
ATOM 806 C CA . TYR A 1 99 ? -19.450 0.448 33.986 1.00 97.81 99 TYR A CA 1
ATOM 807 C C . TYR A 1 99 ? -17.932 0.492 34.209 1.00 97.81 99 TYR A C 1
ATOM 809 O O . TYR A 1 99 ? -17.186 0.819 33.284 1.00 97.81 99 TYR A O 1
ATOM 817 N N . ASP A 1 100 ? -17.463 0.150 35.412 1.00 97.81 100 ASP A N 1
ATOM 818 C CA . ASP A 1 100 ? -16.036 0.145 35.738 1.00 97.81 100 ASP A CA 1
ATOM 819 C C . ASP A 1 100 ? -15.281 -0.911 34.923 1.00 97.81 100 ASP A C 1
ATOM 821 O O . ASP A 1 100 ? -14.231 -0.593 34.359 1.00 97.81 100 ASP A O 1
ATOM 825 N N . ARG A 1 101 ? -15.853 -2.115 34.769 1.00 98.00 101 ARG A N 1
ATOM 826 C CA . ARG A 1 101 ? -15.287 -3.171 33.915 1.00 98.00 101 ARG A CA 1
ATOM 827 C C . ARG A 1 101 ? -15.202 -2.726 32.457 1.00 98.00 101 ARG A C 1
ATOM 829 O O . ARG A 1 101 ? -14.145 -2.824 31.844 1.00 98.00 101 ARG A O 1
ATOM 836 N N . GLY A 1 102 ? -16.281 -2.159 31.914 1.00 98.00 102 GLY A N 1
ATOM 837 C CA . GLY A 1 102 ? -16.289 -1.653 30.540 1.00 98.00 102 GLY A CA 1
ATOM 838 C C . GLY A 1 102 ? -15.300 -0.502 30.319 1.00 98.00 102 GLY A C 1
ATOM 839 O O . GLY A 1 102 ? -14.743 -0.354 29.229 1.00 98.00 102 GLY A O 1
ATOM 840 N N . ARG A 1 103 ? -15.039 0.318 31.346 1.00 98.06 103 ARG A N 1
ATOM 841 C CA . ARG A 1 103 ? -14.012 1.367 31.294 1.00 98.06 103 ARG A CA 1
ATOM 842 C C . AR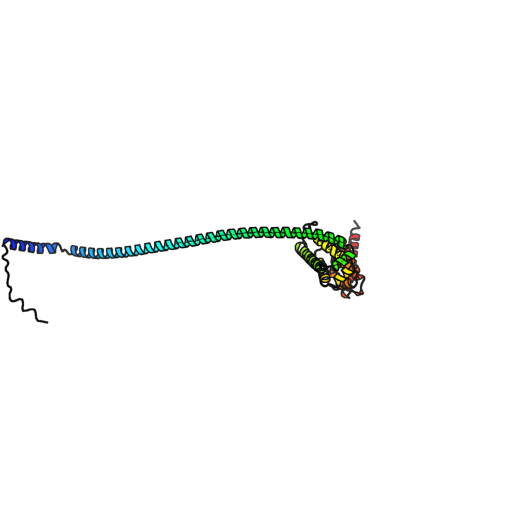G A 1 103 ? -12.600 0.778 31.246 1.00 98.06 103 ARG A C 1
ATOM 844 O O . ARG A 1 103 ? -11.787 1.292 30.480 1.00 98.06 103 ARG A O 1
ATOM 851 N N . GLU A 1 104 ? -12.324 -0.248 32.045 1.00 98.00 104 GLU A N 1
ATOM 852 C CA . GLU A 1 104 ? -11.035 -0.952 32.079 1.00 98.00 104 GLU A CA 1
ATOM 853 C C . GLU A 1 104 ? -10.761 -1.660 30.746 1.00 98.00 104 GLU A C 1
ATOM 855 O O . GLU A 1 104 ? -9.766 -1.361 30.092 1.00 98.00 104 GLU A O 1
ATOM 860 N N . GLU A 1 105 ? -11.720 -2.442 30.240 1.00 98.19 105 GLU A N 1
ATOM 861 C CA . GLU A 1 105 ? -11.620 -3.097 28.927 1.00 98.19 105 GLU A CA 1
ATOM 862 C C . GLU A 1 105 ? -11.377 -2.084 27.796 1.00 98.19 105 GLU A C 1
ATOM 864 O O . GLU A 1 105 ? -10.543 -2.290 26.914 1.00 98.19 105 GLU A O 1
ATOM 869 N N . LYS A 1 106 ? -12.076 -0.941 27.820 1.00 98.06 106 LYS A N 1
ATOM 870 C CA . LYS A 1 106 ? -11.873 0.131 26.836 1.00 98.06 106 LYS A CA 1
ATOM 871 C C . LYS A 1 106 ? -10.477 0.744 26.923 1.00 98.06 106 LYS A C 1
ATOM 873 O O . LYS A 1 106 ? -9.949 1.177 25.897 1.00 98.06 106 LYS A O 1
ATOM 878 N N . PHE A 1 107 ? -9.917 0.869 28.122 1.00 98.38 107 PHE A N 1
ATOM 879 C CA . PHE A 1 107 ? -8.560 1.370 28.307 1.00 98.38 107 PHE A CA 1
ATOM 880 C C . PHE A 1 107 ? -7.542 0.367 27.757 1.00 98.38 107 PHE A C 1
ATOM 882 O O . PHE A 1 107 ? -6.722 0.747 26.923 1.00 98.38 107 PHE A O 1
ATOM 889 N N . ASP A 1 108 ? -7.681 -0.911 28.104 1.00 98.38 108 ASP A N 1
ATOM 890 C CA . ASP A 1 108 ? -6.795 -1.978 27.635 1.00 98.38 108 ASP A CA 1
ATOM 891 C C . ASP A 1 108 ? -6.810 -2.107 26.111 1.00 98.38 108 ASP A C 1
ATOM 893 O O . ASP A 1 108 ? -5.757 -2.170 25.476 1.00 98.38 108 ASP A O 1
ATOM 897 N N . LEU A 1 109 ? -7.994 -2.060 25.493 1.00 98.44 109 LEU A N 1
ATOM 898 C CA . LEU A 1 109 ? -8.126 -2.084 24.035 1.00 98.44 109 LEU A CA 1
ATOM 899 C C . LEU A 1 109 ? -7.458 -0.876 23.369 1.00 98.44 109 LEU A C 1
ATOM 901 O O . LEU A 1 109 ? -6.890 -1.008 22.287 1.00 98.44 109 LEU A O 1
ATOM 905 N N . LYS A 1 110 ? -7.498 0.306 23.997 1.00 98.25 110 LYS A N 1
ATOM 906 C CA . LYS A 1 110 ? -6.791 1.488 23.484 1.00 98.25 110 LYS A CA 1
ATOM 907 C C . LYS A 1 110 ? -5.277 1.334 23.579 1.00 98.25 110 LYS A C 1
ATOM 909 O O . LYS A 1 110 ? -4.593 1.739 22.644 1.00 98.25 110 LYS A O 1
ATOM 914 N N . CYS A 1 111 ? -4.769 0.763 24.670 1.00 97.94 111 CYS A N 1
ATOM 915 C CA . CYS A 1 111 ? -3.348 0.457 24.814 1.00 97.94 111 CYS A CA 1
ATOM 916 C C . CYS A 1 111 ? -2.896 -0.553 23.754 1.00 97.94 111 CYS A C 1
ATOM 918 O O . CYS A 1 111 ? -1.966 -0.266 23.010 1.00 97.94 111 CYS A O 1
ATOM 920 N N . GLN A 1 112 ? -3.627 -1.659 23.584 1.00 98.19 112 GLN A N 1
ATOM 921 C CA . GLN A 1 112 ? -3.323 -2.658 22.551 1.00 98.19 112 GLN A CA 1
ATOM 922 C C . GLN A 1 112 ? -3.363 -2.067 21.138 1.00 98.19 112 GLN A C 1
ATOM 924 O O . GLN A 1 112 ? -2.502 -2.371 20.317 1.00 98.19 112 GLN A O 1
ATOM 929 N N . LEU A 1 113 ? -4.339 -1.202 20.842 1.00 98.25 113 LEU A N 1
ATOM 930 C CA . LEU A 1 113 ? -4.406 -0.521 19.550 1.00 98.25 113 LEU A CA 1
ATOM 931 C C . LEU A 1 113 ? -3.185 0.379 19.326 1.00 98.25 113 LEU A C 1
ATOM 933 O O . LEU A 1 113 ? -2.649 0.397 18.222 1.00 98.25 113 LEU A O 1
ATOM 937 N N . ALA A 1 114 ? -2.746 1.112 20.352 1.00 97.56 114 ALA A N 1
ATOM 938 C CA . ALA A 1 114 ? -1.550 1.943 20.270 1.00 97.56 114 ALA A CA 1
ATOM 939 C C . ALA A 1 114 ? -0.291 1.094 20.029 1.00 97.56 114 ALA A C 1
ATOM 941 O O . ALA A 1 114 ? 0.490 1.424 19.139 1.00 97.56 114 ALA A O 1
ATOM 942 N N . ASP A 1 115 ? -0.145 -0.025 20.743 1.00 97.94 115 ASP A N 1
ATOM 943 C CA . ASP A 1 115 ? 0.992 -0.939 20.597 1.00 97.94 115 ASP A CA 1
ATOM 944 C C . ASP A 1 115 ? 1.046 -1.561 19.197 1.00 97.94 115 ASP A C 1
ATOM 946 O O . ASP A 1 115 ? 2.090 -1.550 18.546 1.00 97.94 115 ASP A O 1
ATOM 950 N N . VAL A 1 116 ? -0.086 -2.062 18.694 1.00 97.56 116 VAL A N 1
ATOM 951 C CA . VAL A 1 116 ? -0.171 -2.642 17.344 1.00 97.56 116 VAL A CA 1
ATOM 952 C C . VAL A 1 116 ? 0.082 -1.580 16.274 1.00 97.56 116 VAL A C 1
ATOM 954 O O . VAL A 1 116 ? 0.760 -1.857 15.286 1.00 97.56 116 VAL A O 1
ATOM 957 N N . ASN A 1 117 ? -0.424 -0.359 16.460 1.00 97.19 117 ASN A N 1
ATOM 958 C CA . ASN A 1 117 ? -0.188 0.726 15.513 1.00 97.19 117 ASN A CA 1
ATOM 959 C C . ASN A 1 117 ? 1.294 1.130 15.477 1.00 97.19 117 ASN A C 1
ATOM 961 O O . ASN A 1 117 ? 1.836 1.344 14.397 1.00 97.19 117 ASN A O 1
ATOM 965 N N . GLN A 1 118 ? 1.966 1.166 16.632 1.00 97.25 118 GLN A N 1
ATOM 966 C CA . GLN A 1 118 ? 3.406 1.414 16.690 1.00 97.25 118 GLN A CA 1
ATOM 967 C C . GLN A 1 118 ? 4.196 0.293 16.005 1.00 97.25 118 GLN A C 1
ATOM 969 O O . GLN A 1 118 ? 5.060 0.577 15.184 1.00 97.25 118 GLN A O 1
ATOM 974 N N . GLN A 1 119 ? 3.853 -0.974 16.260 1.00 97.31 119 GLN A N 1
ATOM 975 C CA . GLN A 1 119 ? 4.490 -2.113 15.588 1.00 97.31 119 GLN A CA 1
ATOM 976 C C . GLN A 1 119 ? 4.323 -2.064 14.065 1.00 97.31 119 GLN A C 1
ATOM 978 O O . GLN A 1 119 ? 5.240 -2.435 13.334 1.00 97.31 119 GLN A O 1
ATOM 983 N N . LEU A 1 120 ? 3.167 -1.608 13.576 1.00 95.56 120 LEU A N 1
ATOM 984 C CA . LEU A 1 120 ? 2.916 -1.458 12.145 1.00 95.56 120 LEU A CA 1
ATOM 985 C C . LEU A 1 120 ? 3.784 -0.353 11.528 1.00 95.56 120 LEU A C 1
ATOM 987 O O . LEU A 1 120 ? 4.312 -0.552 10.434 1.00 95.56 120 LEU A O 1
ATOM 991 N N . ILE A 1 121 ? 3.957 0.773 12.227 1.00 92.12 121 ILE A N 1
ATOM 992 C CA . ILE A 1 121 ? 4.862 1.854 11.809 1.00 92.12 121 ILE A CA 1
ATOM 993 C C . ILE A 1 121 ? 6.303 1.334 11.763 1.00 92.12 121 ILE A C 1
ATOM 995 O O . ILE A 1 121 ? 6.932 1.394 10.710 1.00 92.12 121 ILE A O 1
ATOM 999 N N . ASP A 1 122 ? 6.782 0.711 12.843 1.00 94.31 122 ASP A N 1
ATOM 1000 C CA . ASP A 1 122 ? 8.145 0.171 12.921 1.00 94.31 122 ASP A CA 1
ATOM 1001 C C . ASP A 1 122 ? 8.411 -0.874 11.819 1.00 94.31 122 ASP A C 1
ATOM 1003 O O . ASP A 1 122 ? 9.496 -0.929 11.234 1.00 94.31 122 ASP A O 1
ATOM 1007 N N . GLN A 1 123 ? 7.415 -1.711 11.503 1.00 94.69 123 GLN A N 1
ATOM 1008 C CA . GLN A 1 123 ? 7.514 -2.688 10.420 1.00 94.69 123 GLN A CA 1
ATOM 1009 C C . GLN A 1 123 ? 7.560 -2.018 9.042 1.00 94.69 123 GLN A C 1
ATOM 1011 O O . GLN A 1 123 ? 8.308 -2.477 8.176 1.00 94.69 123 GLN A O 1
ATOM 1016 N N . SER A 1 124 ? 6.773 -0.960 8.829 1.00 90.50 124 SER A N 1
ATOM 1017 C CA . SER A 1 124 ? 6.793 -0.183 7.588 1.00 90.50 124 SER A CA 1
ATOM 1018 C C . SER A 1 124 ? 8.173 0.429 7.357 1.00 90.50 124 SER A C 1
ATOM 1020 O O . SER A 1 124 ? 8.761 0.202 6.297 1.00 90.50 124 SER A O 1
ATOM 1022 N N . ASP A 1 125 ? 8.722 1.095 8.374 1.00 91.12 125 ASP A N 1
ATOM 1023 C CA . ASP A 1 125 ? 10.043 1.730 8.327 1.00 91.12 125 ASP A CA 1
ATOM 1024 C C . ASP A 1 125 ? 11.137 0.687 8.064 1.00 91.12 125 ASP A C 1
ATOM 1026 O O . ASP A 1 125 ? 11.965 0.834 7.163 1.00 91.12 125 ASP A O 1
ATOM 1030 N N . TYR A 1 126 ? 11.098 -0.445 8.776 1.00 94.00 126 TYR A N 1
ATOM 1031 C CA . TYR A 1 126 ? 12.037 -1.542 8.544 1.00 94.00 126 TYR A CA 1
ATOM 1032 C C . TYR A 1 126 ? 11.960 -2.090 7.110 1.00 94.00 126 TYR A C 1
ATOM 1034 O O . TYR A 1 126 ? 12.990 -2.332 6.473 1.00 94.00 126 TYR A O 1
ATOM 1042 N N . CYS A 1 127 ? 10.750 -2.297 6.580 1.00 93.00 127 CYS A N 1
ATOM 1043 C CA . CYS A 1 127 ? 10.553 -2.779 5.216 1.00 93.00 127 CYS A CA 1
ATOM 1044 C C . CYS A 1 127 ? 11.026 -1.767 4.165 1.00 93.00 127 CYS A C 1
ATOM 1046 O O . CYS A 1 127 ? 11.614 -2.190 3.164 1.00 93.00 127 CYS A O 1
ATOM 1048 N N . ALA A 1 128 ? 10.805 -0.468 4.383 1.00 91.75 128 ALA A N 1
ATOM 1049 C CA . ALA A 1 128 ? 11.303 0.596 3.516 1.00 91.75 128 ALA A CA 1
ATOM 1050 C C . ALA A 1 128 ? 12.839 0.617 3.505 1.00 91.75 128 ALA A C 1
ATOM 1052 O O . ALA A 1 128 ? 13.433 0.502 2.431 1.00 91.75 128 ALA A O 1
ATOM 1053 N N . SER A 1 129 ? 13.477 0.617 4.680 1.00 94.69 129 SER A N 1
ATOM 1054 C CA . SER A 1 129 ? 14.940 0.623 4.823 1.00 94.69 129 SER A CA 1
ATOM 1055 C C . SER A 1 129 ? 15.605 -0.604 4.190 1.00 94.69 129 SER A C 1
ATOM 1057 O O . SER A 1 129 ? 16.563 -0.503 3.407 1.00 94.69 129 SER A O 1
ATOM 1059 N N . LEU A 1 130 ? 15.066 -1.798 4.475 1.00 96.69 130 LEU A N 1
ATOM 1060 C CA . LEU A 1 130 ? 15.553 -3.050 3.898 1.00 96.69 130 LEU A CA 1
ATOM 1061 C C . LEU A 1 130 ? 15.358 -3.059 2.376 1.00 96.69 130 LEU A C 1
ATOM 1063 O O . LEU A 1 130 ? 16.279 -3.418 1.635 1.00 96.69 130 LEU A O 1
ATOM 1067 N N . GLY A 1 131 ? 14.172 -2.657 1.911 1.00 95.81 131 GLY A N 1
ATOM 1068 C CA . GLY A 1 131 ? 13.824 -2.562 0.498 1.00 95.81 131 GLY A CA 1
ATOM 1069 C C . GLY A 1 131 ? 14.755 -1.621 -0.261 1.00 95.81 131 GLY A C 1
ATOM 1070 O O . GLY A 1 131 ? 15.332 -2.028 -1.273 1.00 95.81 131 GLY A O 1
ATOM 1071 N N . ALA A 1 132 ? 14.967 -0.408 0.255 1.00 95.50 132 ALA A N 1
ATOM 1072 C CA . ALA A 1 132 ? 15.872 0.593 -0.301 1.00 95.50 132 ALA A CA 1
ATOM 1073 C C . ALA A 1 132 ? 17.304 0.061 -0.402 1.00 95.50 132 ALA A C 1
ATOM 1075 O O . ALA A 1 132 ? 17.914 0.106 -1.476 1.00 95.50 132 ALA A O 1
ATOM 1076 N N . SER A 1 133 ? 17.816 -0.535 0.676 1.00 96.75 133 SER A N 1
ATOM 1077 C CA . SER A 1 133 ? 19.176 -1.075 0.733 1.00 96.75 133 SER A CA 1
ATOM 1078 C C . SER A 1 133 ? 19.391 -2.214 -0.270 1.00 96.75 133 SER A C 1
ATOM 1080 O O . SER A 1 133 ? 20.292 -2.159 -1.114 1.00 96.75 133 SER A O 1
ATOM 1082 N N . VAL A 1 134 ? 18.546 -3.249 -0.219 1.00 97.31 134 VAL A N 1
ATOM 1083 C CA . VAL A 1 134 ? 18.692 -4.444 -1.064 1.00 97.31 134 VAL A CA 1
ATOM 1084 C C . VAL A 1 134 ? 18.429 -4.114 -2.531 1.00 97.31 134 VAL A C 1
ATOM 1086 O O . VAL A 1 134 ? 19.197 -4.532 -3.402 1.00 97.31 134 VAL A O 1
ATOM 1089 N N . CYS A 1 135 ? 17.392 -3.327 -2.832 1.00 97.94 135 CYS A N 1
ATOM 1090 C CA . CYS A 1 135 ? 17.086 -2.967 -4.214 1.00 97.94 135 CYS A CA 1
ATOM 1091 C C . CYS A 1 135 ? 18.119 -2.006 -4.795 1.00 97.94 135 CYS A C 1
ATOM 1093 O O . CYS A 1 135 ? 18.420 -2.112 -5.978 1.00 97.94 135 CYS A O 1
ATOM 1095 N N . THR A 1 136 ? 18.741 -1.132 -4.004 1.00 97.31 136 THR A N 1
ATOM 1096 C CA . THR A 1 136 ? 19.846 -0.295 -4.499 1.00 97.31 136 THR A CA 1
ATOM 1097 C C . THR A 1 136 ? 21.052 -1.143 -4.906 1.00 97.31 136 THR A C 1
ATOM 1099 O O . THR A 1 136 ? 21.669 -0.900 -5.949 1.00 97.31 136 THR A O 1
ATOM 1102 N N . LEU A 1 137 ? 21.378 -2.186 -4.137 1.00 97.94 137 LEU A N 1
ATOM 1103 C CA . LEU A 1 137 ? 22.421 -3.142 -4.519 1.00 97.94 137 LEU A CA 1
ATOM 1104 C C . LEU A 1 137 ? 22.035 -3.910 -5.788 1.00 97.94 137 LEU A C 1
ATOM 1106 O O . LEU A 1 137 ? 22.832 -3.993 -6.725 1.00 97.94 137 LEU A O 1
ATOM 1110 N N . LEU A 1 138 ? 20.801 -4.412 -5.859 1.00 97.56 138 LEU A N 1
ATOM 1111 C CA . LEU A 1 138 ? 20.302 -5.139 -7.024 1.00 97.56 138 LEU A CA 1
ATOM 1112 C C . LEU A 1 138 ? 20.223 -4.249 -8.275 1.00 97.56 138 LEU A C 1
ATOM 1114 O O . LEU A 1 138 ? 20.527 -4.694 -9.384 1.00 97.56 138 LEU A O 1
ATOM 1118 N N . TRP A 1 139 ? 19.909 -2.965 -8.113 1.00 97.88 139 TRP A N 1
ATOM 1119 C CA . TRP A 1 139 ? 19.959 -1.977 -9.183 1.00 97.88 139 TRP A CA 1
ATOM 1120 C C . TRP A 1 139 ? 21.379 -1.852 -9.741 1.00 97.88 139 TRP A C 1
ATOM 1122 O O . TRP A 1 139 ? 21.575 -1.908 -10.954 1.00 97.88 139 TRP A O 1
ATOM 1132 N N . ARG A 1 140 ? 22.400 -1.785 -8.880 1.00 97.50 140 ARG A N 1
ATOM 1133 C CA . ARG A 1 140 ? 23.802 -1.768 -9.330 1.00 97.50 140 ARG A CA 1
ATOM 1134 C C . ARG A 1 140 ? 24.193 -3.058 -10.050 1.00 97.50 140 ARG A C 1
ATOM 1136 O O . ARG A 1 140 ? 24.814 -2.982 -11.108 1.00 97.50 140 ARG A O 1
ATOM 1143 N N . VAL A 1 141 ? 23.810 -4.220 -9.517 1.00 97.00 141 VAL A N 1
ATOM 1144 C CA . VAL A 1 141 ? 24.119 -5.538 -10.106 1.00 97.00 141 VAL A CA 1
ATOM 1145 C C . VAL A 1 141 ? 23.440 -5.726 -11.467 1.00 97.00 141 VAL A C 1
ATOM 1147 O O . VAL A 1 141 ? 24.066 -6.216 -12.408 1.00 97.00 141 VAL A O 1
ATOM 1150 N N . SER A 1 142 ? 22.189 -5.280 -11.607 1.00 97.44 142 SER A N 1
ATOM 1151 C CA . SER A 1 142 ? 21.411 -5.392 -12.851 1.00 97.44 142 SER A CA 1
ATOM 1152 C C . SER A 1 142 ? 21.948 -4.541 -14.007 1.00 97.44 142 SER A C 1
ATOM 1154 O O . SER A 1 142 ? 21.520 -4.730 -15.140 1.00 97.44 142 SER A O 1
ATOM 1156 N N . ARG A 1 143 ? 22.930 -3.655 -13.781 1.00 96.31 143 ARG A N 1
ATOM 1157 C CA . ARG A 1 143 ? 23.626 -2.939 -14.870 1.00 96.31 143 ARG A CA 1
ATOM 1158 C C . ARG A 1 143 ? 24.388 -3.883 -15.804 1.00 96.31 143 ARG A C 1
ATOM 1160 O O . ARG A 1 143 ? 24.717 -3.499 -16.923 1.00 96.31 143 ARG A O 1
ATOM 1167 N N . GLN A 1 144 ? 24.708 -5.090 -15.341 1.00 95.94 144 GLN A N 1
ATOM 1168 C CA . GLN A 1 144 ? 25.371 -6.115 -16.139 1.00 95.94 144 GLN A CA 1
ATOM 1169 C C . GLN A 1 144 ? 24.329 -7.009 -16.816 1.00 95.94 144 GLN A C 1
ATOM 1171 O O . GLN A 1 144 ? 23.505 -7.639 -16.157 1.00 95.94 144 GLN A O 1
ATOM 1176 N N . GLN A 1 145 ? 24.404 -7.116 -18.142 1.00 93.62 145 GLN A N 1
ATOM 1177 C CA . GLN A 1 145 ? 23.437 -7.876 -18.938 1.00 93.62 145 GLN A CA 1
ATOM 1178 C C . GLN A 1 145 ? 23.387 -9.370 -18.569 1.00 93.62 145 GLN A C 1
ATOM 1180 O O . GLN A 1 145 ? 22.310 -9.963 -18.568 1.00 93.62 145 GLN A O 1
ATOM 1185 N N . GLN A 1 146 ? 24.527 -9.969 -18.207 1.00 94.81 146 GLN A N 1
ATOM 1186 C CA . GLN A 1 146 ? 24.580 -11.358 -17.740 1.00 94.81 146 GLN A CA 1
ATOM 1187 C C . GLN A 1 146 ? 23.779 -11.547 -16.445 1.00 94.81 146 GLN A C 1
ATOM 1189 O O . GLN A 1 146 ? 22.998 -12.488 -16.344 1.00 94.81 146 GLN A O 1
ATOM 1194 N N . SER A 1 147 ? 23.904 -10.614 -15.496 1.00 96.38 147 SER A N 1
ATOM 1195 C CA . SER A 1 147 ? 23.132 -10.628 -14.252 1.00 96.38 147 SER A CA 1
ATOM 1196 C C . SER A 1 147 ? 21.632 -10.546 -14.515 1.00 96.38 147 SER A C 1
ATOM 1198 O O . SER A 1 147 ? 20.868 -11.243 -13.860 1.00 96.38 147 SER A O 1
ATOM 1200 N N . VAL A 1 148 ? 21.197 -9.746 -15.496 1.00 97.12 148 VAL A N 1
ATOM 1201 C CA . VAL A 1 148 ? 19.778 -9.678 -15.885 1.00 97.12 148 VAL A CA 1
ATOM 1202 C C . VAL A 1 148 ? 19.262 -11.036 -16.368 1.00 97.12 148 VAL A C 1
ATOM 1204 O O . VAL A 1 148 ? 18.169 -11.425 -15.965 1.00 97.12 148 VAL A O 1
ATOM 1207 N N . SER A 1 149 ? 20.037 -11.779 -17.169 1.00 95.62 149 SER A N 1
ATOM 1208 C CA . SER A 1 149 ? 19.644 -13.135 -17.594 1.00 95.62 149 SER A CA 1
ATOM 1209 C C . SER A 1 149 ? 19.438 -14.048 -16.388 1.00 95.62 149 SER A C 1
ATOM 1211 O O . SER A 1 149 ? 18.357 -14.606 -16.214 1.00 95.62 149 SER A O 1
ATOM 1213 N N . THR A 1 150 ? 20.424 -14.099 -15.487 1.00 95.75 150 THR A N 1
ATOM 1214 C CA . THR A 1 150 ? 20.357 -14.920 -14.270 1.00 95.75 150 THR A CA 1
ATOM 1215 C C . THR A 1 150 ? 19.175 -14.541 -13.375 1.00 95.75 150 THR A C 1
ATOM 1217 O O . THR A 1 150 ? 18.522 -15.414 -12.808 1.00 95.75 150 THR A O 1
ATOM 1220 N N . LEU A 1 151 ? 18.872 -13.244 -13.246 1.00 95.25 151 LEU A N 1
ATOM 1221 C CA . LEU A 1 151 ? 17.740 -12.767 -12.449 1.00 95.25 151 LEU A CA 1
ATOM 1222 C C . LEU A 1 151 ? 16.398 -13.224 -13.027 1.00 95.25 151 LEU A C 1
ATOM 1224 O O . LEU A 1 151 ? 15.531 -13.641 -12.265 1.00 95.25 151 LEU A O 1
ATOM 1228 N N . LEU A 1 152 ? 16.230 -13.159 -14.352 1.00 95.75 152 LEU A N 1
ATOM 1229 C CA . LEU A 1 152 ? 14.983 -13.531 -15.029 1.00 95.75 152 LEU A CA 1
ATOM 1230 C C . LEU A 1 152 ? 14.777 -15.047 -15.139 1.00 95.75 152 LEU A C 1
ATOM 1232 O O . LEU A 1 152 ? 13.636 -15.499 -15.197 1.00 95.75 152 LEU A O 1
ATOM 1236 N N . GLU A 1 153 ? 15.858 -15.825 -15.154 1.00 94.25 153 GLU A N 1
ATOM 1237 C CA . GLU A 1 153 ? 15.819 -17.292 -15.082 1.00 94.25 153 GLU A CA 1
ATOM 1238 C C . GLU A 1 153 ? 15.523 -17.799 -13.658 1.00 94.25 153 GLU A C 1
ATOM 1240 O O . GLU A 1 153 ? 15.127 -18.950 -13.466 1.00 94.25 153 GLU A O 1
ATOM 1245 N N . GLY A 1 154 ? 15.691 -16.942 -12.647 1.00 92.06 154 GLY A N 1
ATOM 1246 C CA . GLY A 1 154 ? 15.445 -17.272 -11.250 1.00 92.06 154 GLY A CA 1
ATOM 1247 C C . GLY A 1 154 ? 13.963 -17.477 -10.919 1.00 92.06 154 GLY A C 1
ATOM 1248 O O . GLY A 1 154 ? 13.084 -16.752 -11.382 1.00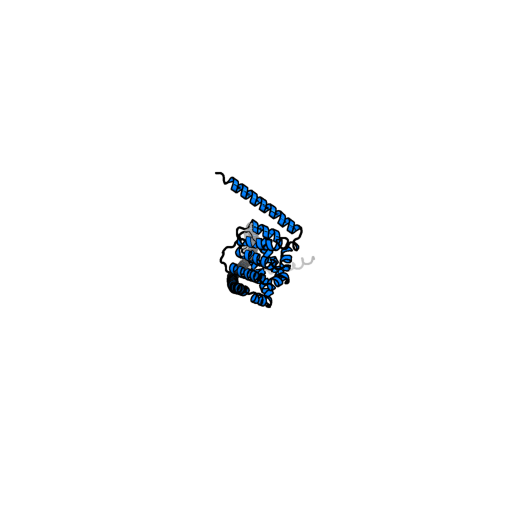 92.06 154 GLY A O 1
ATOM 1249 N N . ALA A 1 155 ? 13.681 -18.408 -10.001 1.00 92.25 155 ALA A N 1
ATOM 1250 C CA . ALA A 1 155 ? 12.318 -18.770 -9.584 1.00 92.25 155 ALA A CA 1
ATOM 1251 C C . ALA A 1 155 ? 11.498 -17.615 -8.965 1.00 92.25 155 ALA A C 1
ATOM 1253 O O . ALA A 1 155 ? 10.283 -17.726 -8.827 1.00 92.25 155 ALA A O 1
ATOM 1254 N N . LYS A 1 156 ? 12.152 -16.515 -8.571 1.00 94.94 156 LYS A N 1
ATOM 1255 C CA . LYS A 1 156 ? 11.528 -15.343 -7.936 1.00 94.94 156 LYS A CA 1
ATOM 1256 C C . LYS A 1 156 ? 11.335 -14.152 -8.878 1.00 94.94 156 LYS A C 1
ATOM 1258 O O . LYS A 1 156 ? 10.850 -13.118 -8.430 1.00 94.94 156 LYS A O 1
ATOM 1263 N N . ALA A 1 157 ? 11.668 -14.281 -10.166 1.00 95.25 157 ALA A N 1
ATOM 1264 C CA . ALA A 1 157 ? 11.562 -13.183 -11.128 1.00 95.25 157 ALA A CA 1
ATOM 1265 C C . ALA A 1 157 ? 10.132 -12.627 -11.233 1.00 95.25 157 ALA A C 1
ATOM 1267 O O . ALA A 1 157 ? 9.914 -11.426 -11.089 1.00 95.25 157 ALA A O 1
ATOM 1268 N N . GLU A 1 158 ? 9.140 -13.499 -11.431 1.00 95.62 158 GLU A N 1
ATOM 1269 C CA . GLU A 1 158 ? 7.739 -13.081 -11.582 1.00 95.62 158 GLU A CA 1
ATOM 1270 C C . GLU A 1 158 ? 7.187 -12.461 -10.281 1.00 95.62 158 GLU A C 1
ATOM 1272 O O . GLU A 1 158 ? 6.520 -11.426 -10.319 1.00 95.62 158 GLU A O 1
ATOM 1277 N N . GLU A 1 159 ? 7.541 -13.019 -9.118 1.00 96.62 159 GLU A N 1
ATOM 1278 C CA . GLU A 1 159 ? 7.169 -12.473 -7.804 1.00 96.62 159 GLU A CA 1
ATOM 1279 C C . GLU A 1 159 ? 7.794 -11.092 -7.553 1.00 96.62 159 GLU A C 1
ATOM 1281 O O . GLU A 1 159 ? 7.113 -10.184 -7.075 1.00 96.62 159 GLU A O 1
ATOM 1286 N N . PHE A 1 160 ? 9.055 -10.895 -7.947 1.00 97.19 160 PHE A N 1
ATOM 1287 C CA . PHE A 1 160 ? 9.722 -9.597 -7.867 1.00 97.19 160 PHE A CA 1
ATOM 1288 C C . PHE A 1 160 ? 9.007 -8.533 -8.712 1.00 97.19 160 PHE A C 1
ATOM 1290 O O . PHE A 1 160 ? 8.810 -7.411 -8.242 1.00 97.19 160 PHE A O 1
ATOM 1297 N N . LEU A 1 161 ? 8.556 -8.866 -9.928 1.00 97.25 161 LEU A N 1
ATOM 1298 C CA . LEU A 1 161 ? 7.791 -7.927 -10.759 1.00 97.25 161 LEU A CA 1
ATOM 1299 C C . LEU A 1 161 ? 6.407 -7.629 -10.160 1.00 97.25 161 LEU A C 1
ATOM 1301 O O . LEU A 1 161 ? 5.960 -6.481 -10.203 1.00 97.25 161 LEU A O 1
ATOM 1305 N N . HIS A 1 162 ? 5.741 -8.625 -9.567 1.00 97.12 162 HIS A N 1
ATOM 1306 C CA . HIS A 1 162 ? 4.490 -8.413 -8.834 1.00 97.12 162 HIS A CA 1
ATOM 1307 C C . HIS A 1 162 ? 4.669 -7.453 -7.657 1.00 97.12 162 HIS A C 1
ATOM 1309 O O . HIS A 1 162 ? 3.856 -6.539 -7.490 1.00 97.12 162 HIS A O 1
ATOM 1315 N N . LEU A 1 163 ? 5.724 -7.650 -6.864 1.00 97.00 163 LEU A N 1
ATOM 1316 C CA . LEU A 1 163 ? 6.069 -6.772 -5.752 1.00 97.00 163 LEU A CA 1
ATOM 1317 C C . LEU A 1 163 ? 6.375 -5.368 -6.267 1.00 97.00 163 LEU A C 1
ATOM 1319 O O . LEU A 1 163 ? 5.752 -4.415 -5.817 1.00 97.00 163 LEU A O 1
ATOM 1323 N N . THR A 1 164 ? 7.221 -5.255 -7.291 1.00 98.06 164 THR A N 1
ATOM 1324 C CA . THR A 1 164 ? 7.575 -3.975 -7.920 1.00 98.06 164 THR A CA 1
ATOM 1325 C C . THR A 1 164 ? 6.335 -3.195 -8.346 1.00 98.06 164 THR A C 1
ATOM 1327 O O . THR A 1 164 ? 6.178 -2.027 -7.993 1.00 98.06 164 THR A O 1
ATOM 1330 N N . ARG A 1 165 ? 5.409 -3.853 -9.052 1.00 97.94 165 ARG A N 1
ATOM 1331 C CA . ARG A 1 165 ? 4.141 -3.244 -9.462 1.00 97.94 165 ARG A CA 1
ATOM 1332 C C . ARG A 1 165 ? 3.333 -2.757 -8.260 1.00 97.94 165 ARG A C 1
ATOM 1334 O O . ARG A 1 165 ? 2.862 -1.624 -8.272 1.00 97.94 165 ARG A O 1
ATOM 1341 N N . LYS A 1 166 ? 3.128 -3.611 -7.251 1.00 96.94 166 LYS A N 1
ATOM 1342 C CA . LYS A 1 166 ? 2.331 -3.259 -6.066 1.00 96.94 166 LYS A CA 1
ATOM 1343 C C . LYS A 1 166 ? 2.948 -2.088 -5.306 1.00 96.94 166 LYS A C 1
ATOM 1345 O O . LYS A 1 166 ? 2.213 -1.181 -4.934 1.00 96.94 166 LYS A O 1
ATOM 1350 N N . THR A 1 167 ? 4.267 -2.080 -5.140 1.00 96.19 167 THR A N 1
ATOM 1351 C CA . THR A 1 167 ? 4.994 -1.007 -4.457 1.00 96.19 167 THR A CA 1
ATOM 1352 C C . THR A 1 167 ? 4.872 0.314 -5.210 1.00 96.19 167 THR A C 1
ATOM 1354 O O . THR A 1 167 ? 4.555 1.323 -4.592 1.00 96.19 167 THR A O 1
ATOM 1357 N N . ILE A 1 168 ? 5.013 0.312 -6.543 1.00 95.69 168 ILE A N 1
ATOM 1358 C CA . ILE A 1 168 ? 4.793 1.513 -7.365 1.00 95.69 168 ILE A CA 1
ATOM 1359 C C . ILE A 1 168 ? 3.357 2.027 -7.195 1.00 95.69 168 ILE A C 1
ATOM 1361 O O . ILE A 1 168 ? 3.161 3.201 -6.901 1.00 95.69 168 ILE A O 1
ATOM 1365 N N . ILE A 1 169 ? 2.345 1.164 -7.346 1.00 94.94 169 ILE A N 1
ATOM 1366 C CA . ILE A 1 169 ? 0.938 1.578 -7.208 1.00 94.94 169 ILE A CA 1
ATOM 1367 C C . ILE A 1 169 ? 0.675 2.155 -5.816 1.00 94.94 169 ILE A C 1
ATOM 1369 O O . ILE A 1 169 ? 0.054 3.208 -5.705 1.00 94.94 169 ILE A O 1
ATOM 1373 N N . SER A 1 170 ? 1.150 1.477 -4.770 1.00 93.56 170 SER A N 1
ATOM 1374 C CA . SER A 1 170 ? 0.957 1.911 -3.387 1.00 93.56 170 SER A CA 1
ATOM 1375 C C . SER A 1 170 ? 1.625 3.256 -3.126 1.00 93.56 170 SER A C 1
ATOM 1377 O O . SER A 1 170 ? 1.003 4.129 -2.537 1.00 93.56 170 SER A O 1
ATOM 1379 N N . TYR A 1 171 ? 2.858 3.448 -3.597 1.00 92.62 171 TYR A N 1
ATOM 1380 C CA . TYR A 1 171 ? 3.588 4.696 -3.402 1.00 92.62 171 TYR A CA 1
ATOM 1381 C C . TYR A 1 171 ? 2.861 5.885 -4.036 1.00 92.62 171 TYR A C 1
ATOM 1383 O O . TYR A 1 171 ? 2.619 6.880 -3.364 1.00 92.62 171 TYR A O 1
ATOM 1391 N N . PHE A 1 172 ? 2.429 5.762 -5.296 1.00 91.25 172 PHE A N 1
ATOM 1392 C CA . PHE A 1 172 ? 1.691 6.837 -5.970 1.00 91.25 172 PHE A CA 1
ATOM 1393 C C . PHE A 1 172 ? 0.275 7.043 -5.415 1.00 91.25 172 PHE A C 1
ATOM 1395 O O . PHE A 1 172 ? -0.262 8.139 -5.539 1.00 91.25 172 PHE A O 1
ATOM 1402 N N . ALA A 1 173 ? -0.341 6.025 -4.806 1.00 90.50 173 ALA A N 1
ATOM 1403 C CA . ALA A 1 173 ? -1.616 6.190 -4.110 1.00 90.50 173 ALA A CA 1
ATOM 1404 C C . ALA A 1 173 ? -1.466 6.985 -2.801 1.00 90.50 173 ALA A C 1
ATOM 1406 O O . ALA A 1 173 ? -2.379 7.721 -2.442 1.00 90.50 173 ALA A O 1
ATOM 1407 N N . THR A 1 174 ? -0.330 6.843 -2.111 1.00 87.38 174 THR A N 1
ATOM 1408 C CA . THR A 1 174 ? -0.051 7.535 -0.844 1.00 87.38 174 THR A CA 1
ATOM 1409 C C . THR A 1 174 ? 0.537 8.934 -1.051 1.00 87.38 174 THR A C 1
ATOM 1411 O O . THR A 1 174 ? 0.119 9.866 -0.377 1.00 87.38 174 THR A O 1
ATOM 1414 N N . TRP A 1 175 ? 1.481 9.089 -1.986 1.00 80.12 175 TRP A N 1
ATOM 1415 C CA . TRP A 1 175 ? 2.329 10.285 -2.145 1.00 80.12 175 TRP A CA 1
ATOM 1416 C C . TRP A 1 175 ? 2.240 10.925 -3.542 1.00 80.12 175 TRP A C 1
ATOM 1418 O O . TRP A 1 175 ? 3.141 11.643 -3.969 1.00 80.12 175 TRP A O 1
ATOM 1428 N N . GLY A 1 176 ? 1.194 10.619 -4.317 1.00 69.06 176 GLY A N 1
ATOM 1429 C CA . GLY A 1 176 ? 1.121 10.969 -5.742 1.00 69.06 176 GLY A CA 1
ATOM 1430 C C . GLY A 1 176 ? 1.272 12.462 -6.063 1.00 69.06 176 GLY A C 1
ATOM 1431 O O . GLY A 1 176 ? 1.893 12.795 -7.074 1.00 69.06 176 GLY A O 1
ATOM 1432 N N . GLU A 1 177 ? 0.736 13.336 -5.210 1.00 69.31 177 GLU A N 1
ATOM 1433 C CA . GLU A 1 177 ? 0.790 14.801 -5.362 1.00 69.31 177 GLU A CA 1
ATOM 1434 C C . GLU A 1 177 ? 1.462 15.492 -4.164 1.00 69.31 177 GLU A C 1
ATOM 1436 O O . GLU A 1 177 ? 2.153 16.489 -4.342 1.00 69.31 177 GLU A O 1
ATOM 1441 N N . ASP A 1 178 ? 1.349 14.921 -2.966 1.00 63.91 178 ASP A N 1
ATOM 1442 C CA . ASP A 1 178 ? 1.998 15.417 -1.754 1.00 63.91 178 ASP A CA 1
ATOM 1443 C C . ASP A 1 178 ? 3.309 14.655 -1.517 1.00 63.91 178 ASP A C 1
ATOM 1445 O O . ASP A 1 178 ? 3.355 13.792 -0.648 1.00 63.91 178 ASP A O 1
ATOM 1449 N N . ASP A 1 179 ? 4.364 14.913 -2.298 1.00 61.91 179 ASP A N 1
ATOM 1450 C CA . ASP A 1 179 ? 5.700 14.357 -2.014 1.00 61.91 179 ASP A CA 1
ATOM 1451 C C . ASP A 1 179 ? 6.336 15.162 -0.868 1.00 61.91 179 ASP A C 1
ATOM 1453 O O . ASP A 1 179 ? 6.814 16.279 -1.097 1.00 61.91 179 ASP A O 1
ATOM 1457 N N . PRO A 1 180 ? 6.327 14.682 0.390 1.00 52.53 180 PRO A N 1
ATOM 1458 C CA . PRO A 1 180 ? 6.693 15.538 1.504 1.00 52.53 180 PRO A CA 1
ATOM 1459 C C . PRO A 1 180 ? 8.210 15.640 1.654 1.00 52.53 180 PRO A C 1
ATOM 1461 O O . PRO A 1 180 ? 8.675 16.527 2.369 1.00 52.53 180 PRO A O 1
ATOM 1464 N N . GLN A 1 181 ? 8.999 14.739 1.049 1.00 58.78 181 GLN A N 1
ATOM 1465 C CA . GLN A 1 181 ? 10.439 14.654 1.291 1.00 58.78 181 GLN A CA 1
ATOM 1466 C C . GLN A 1 181 ? 11.179 13.981 0.125 1.00 58.78 181 GLN A C 1
ATOM 1468 O O . GLN A 1 181 ? 11.137 12.764 -0.027 1.00 58.78 181 GLN A O 1
ATOM 1473 N N . GLU A 1 182 ? 12.026 14.739 -0.585 1.00 62.09 182 GLU A N 1
ATOM 1474 C CA . GLU A 1 182 ? 12.948 14.235 -1.628 1.00 62.09 182 GLU A CA 1
ATOM 1475 C C . GLU A 1 182 ? 13.978 13.175 -1.141 1.00 62.09 182 GLU A C 1
ATOM 1477 O O . GLU A 1 182 ? 14.878 12.794 -1.897 1.00 62.09 182 GLU A O 1
ATOM 1482 N N . LYS A 1 183 ? 13.907 12.732 0.124 1.00 66.62 183 LYS A N 1
ATOM 1483 C CA . LYS A 1 183 ? 14.889 11.868 0.805 1.00 66.62 183 LYS A CA 1
ATOM 1484 C C . LYS A 1 183 ? 14.266 10.792 1.711 1.00 66.62 183 LYS A C 1
ATOM 1486 O O . LYS A 1 183 ? 14.916 10.381 2.669 1.00 66.62 183 LYS A O 1
ATOM 1491 N N . SER A 1 184 ? 13.027 10.366 1.470 1.00 86.00 184 SER A N 1
ATOM 1492 C CA . SER A 1 184 ? 12.468 9.233 2.220 1.00 86.00 184 SER A CA 1
ATOM 1493 C C . SER A 1 184 ? 13.049 7.897 1.741 1.00 86.00 184 SER A C 1
ATOM 1495 O O . SER A 1 184 ? 13.386 7.735 0.562 1.00 86.00 184 SER A O 1
ATOM 1497 N N . GLU A 1 185 ? 13.160 6.921 2.644 1.00 88.88 185 GLU A N 1
ATOM 1498 C CA . GLU A 1 185 ? 13.607 5.570 2.285 1.00 88.88 185 GLU A CA 1
ATOM 1499 C C . GLU A 1 185 ? 12.601 4.889 1.341 1.00 88.88 185 GLU A C 1
ATOM 1501 O O . GLU A 1 185 ? 12.992 4.120 0.463 1.00 88.88 185 GLU A O 1
ATOM 1506 N N . GLU A 1 186 ? 11.311 5.222 1.436 1.00 90.62 186 GLU A N 1
ATOM 1507 C CA . GLU A 1 186 ? 10.275 4.763 0.511 1.00 90.62 186 GLU A CA 1
ATOM 1508 C C . GLU A 1 186 ? 10.518 5.265 -0.914 1.00 90.62 186 GLU A C 1
ATOM 1510 O O . GLU A 1 186 ? 10.391 4.494 -1.870 1.00 90.62 186 GLU A O 1
ATOM 1515 N N . LEU A 1 187 ? 10.899 6.539 -1.069 1.00 91.31 187 LEU A N 1
ATOM 1516 C CA . LEU A 1 187 ? 11.263 7.101 -2.368 1.00 91.31 187 LEU A CA 1
ATOM 1517 C C . LEU A 1 187 ? 12.512 6.402 -2.918 1.00 91.31 187 LEU A C 1
ATOM 1519 O O . LEU A 1 187 ? 12.521 5.995 -4.082 1.00 91.31 187 LEU A O 1
ATOM 1523 N N . GLU A 1 188 ? 13.550 6.212 -2.099 1.00 93.12 188 GLU A N 1
ATOM 1524 C CA . GLU A 1 188 ? 14.761 5.488 -2.509 1.00 93.12 188 GLU A CA 1
ATOM 1525 C C . GLU A 1 188 ? 14.457 4.044 -2.928 1.00 93.12 188 GLU A C 1
ATOM 1527 O O . GLU A 1 188 ? 14.957 3.575 -3.956 1.00 93.12 188 GLU A O 1
ATOM 1532 N N . PHE A 1 189 ? 13.584 3.354 -2.193 1.00 95.19 189 PHE A N 1
ATOM 1533 C CA . PHE A 1 189 ? 13.141 2.006 -2.522 1.00 95.19 189 PHE A CA 1
ATOM 1534 C C . PHE A 1 189 ? 12.418 1.955 -3.873 1.00 95.19 189 PHE A C 1
ATOM 1536 O O . PHE A 1 189 ? 12.775 1.149 -4.739 1.00 95.19 189 PHE A O 1
ATOM 1543 N N . VAL A 1 190 ? 11.445 2.840 -4.104 1.00 95.56 190 VAL A N 1
ATOM 1544 C CA . VAL A 1 190 ? 10.689 2.888 -5.367 1.00 95.56 190 VAL A CA 1
ATOM 1545 C C . VAL A 1 190 ? 11.584 3.288 -6.541 1.00 95.56 190 VAL A C 1
ATOM 1547 O O . VAL A 1 190 ? 11.475 2.704 -7.626 1.00 95.56 190 VAL A O 1
ATOM 1550 N N . LEU A 1 191 ? 12.510 4.228 -6.333 1.00 95.62 191 LEU A N 1
ATOM 1551 C CA . LEU A 1 191 ? 13.523 4.598 -7.324 1.00 95.62 191 LEU A CA 1
ATOM 1552 C C . LEU A 1 191 ? 14.403 3.407 -7.689 1.00 95.62 191 LEU A C 1
ATOM 1554 O O . LEU A 1 191 ? 14.606 3.143 -8.875 1.00 95.62 191 LEU A O 1
ATOM 1558 N N . ALA A 1 192 ? 14.886 2.661 -6.696 1.00 97.88 192 ALA A N 1
ATOM 1559 C CA . ALA A 1 192 ? 15.713 1.488 -6.928 1.00 97.88 192 ALA A CA 1
ATOM 1560 C C . ALA A 1 192 ? 14.966 0.406 -7.717 1.00 97.88 192 ALA A C 1
ATOM 1562 O O . ALA A 1 192 ? 15.521 -0.152 -8.665 1.00 97.88 192 ALA A O 1
ATOM 1563 N N . LEU A 1 193 ? 13.691 0.159 -7.400 1.00 98.38 193 LEU A N 1
ATOM 1564 C CA . LEU A 1 193 ? 12.840 -0.752 -8.166 1.00 98.38 193 LEU A CA 1
ATOM 1565 C C . LEU A 1 193 ? 12.692 -0.303 -9.626 1.00 98.38 193 LEU A C 1
ATOM 1567 O O . LEU A 1 193 ? 12.969 -1.080 -10.540 1.00 98.38 193 LEU A O 1
ATOM 1571 N N . CYS A 1 194 ? 12.325 0.959 -9.868 1.00 98.31 194 CYS A N 1
ATOM 1572 C CA . CYS A 1 194 ? 12.201 1.499 -11.227 1.00 98.31 194 CYS A CA 1
ATOM 1573 C C . CYS A 1 194 ? 13.536 1.453 -11.985 1.00 98.31 194 CYS A C 1
ATOM 1575 O O . CYS A 1 194 ? 13.574 1.163 -13.183 1.00 98.31 194 CYS A O 1
ATOM 1577 N N . GLY A 1 195 ? 14.643 1.675 -11.282 1.00 98.31 195 GLY A N 1
ATOM 1578 C CA . GLY A 1 195 ? 15.991 1.552 -11.811 1.00 98.31 195 GLY A CA 1
ATOM 1579 C C . GLY A 1 195 ? 16.341 0.127 -12.246 1.00 98.31 195 GLY A C 1
ATOM 1580 O O . GLY A 1 195 ? 16.872 -0.066 -13.342 1.00 98.31 195 GLY A O 1
ATOM 1581 N N . ILE A 1 196 ? 15.988 -0.881 -11.440 1.00 98.69 196 ILE A N 1
ATOM 1582 C CA . ILE A 1 196 ? 16.141 -2.299 -11.802 1.00 98.69 196 ILE A CA 1
ATOM 1583 C C . ILE A 1 196 ? 15.338 -2.604 -13.068 1.00 98.69 196 ILE A C 1
ATOM 1585 O O . ILE A 1 196 ? 15.888 -3.157 -14.018 1.00 98.69 196 ILE A O 1
ATOM 1589 N N . ILE A 1 197 ? 14.064 -2.203 -13.120 1.00 98.56 197 ILE A N 1
ATOM 1590 C CA . ILE A 1 197 ? 13.202 -2.415 -14.294 1.00 98.56 197 ILE A CA 1
ATOM 1591 C C . ILE A 1 197 ? 13.786 -1.747 -15.546 1.00 98.56 197 ILE A C 1
ATOM 1593 O O . ILE 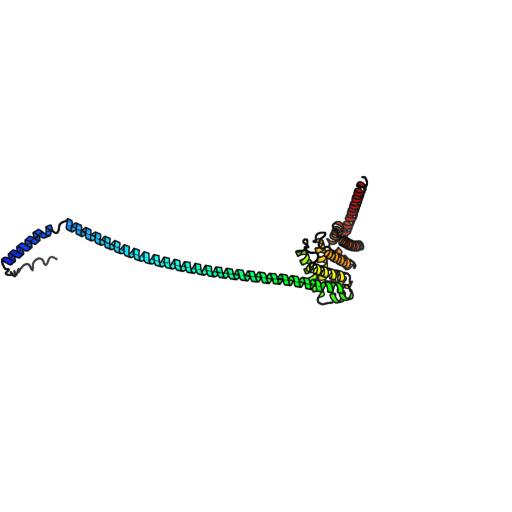A 1 197 ? 13.797 -2.353 -16.618 1.00 98.56 197 ILE A O 1
ATOM 1597 N N . THR A 1 198 ? 14.344 -0.544 -15.407 1.00 98.44 198 THR A N 1
ATOM 1598 C CA . THR A 1 198 ? 15.006 0.183 -16.502 1.00 98.44 198 THR A CA 1
ATOM 1599 C C . THR A 1 198 ? 16.216 -0.582 -17.045 1.00 98.44 198 THR A C 1
ATOM 1601 O O . THR A 1 198 ? 16.366 -0.713 -18.264 1.00 98.44 198 THR A O 1
ATOM 1604 N N . ASN A 1 199 ? 17.047 -1.141 -16.159 1.00 98.56 199 ASN A N 1
ATOM 1605 C CA . ASN A 1 199 ? 18.192 -1.973 -16.536 1.00 98.56 199 ASN A CA 1
ATOM 1606 C C . ASN A 1 199 ? 17.763 -3.306 -17.167 1.00 98.56 199 ASN A C 1
ATOM 1608 O O . ASN A 1 199 ? 18.349 -3.724 -18.165 1.00 98.56 199 ASN A O 1
ATOM 1612 N N . ILE A 1 200 ? 16.718 -3.953 -16.638 1.00 98.38 200 ILE A N 1
ATOM 1613 C CA . ILE A 1 200 ? 16.147 -5.164 -17.242 1.00 98.38 200 ILE A CA 1
ATOM 1614 C C . ILE A 1 200 ? 15.673 -4.854 -18.667 1.00 98.38 200 ILE A C 1
ATOM 1616 O O . ILE A 1 200 ? 16.009 -5.581 -19.598 1.00 98.38 200 ILE A O 1
ATOM 1620 N N . ALA A 1 201 ? 14.963 -3.741 -18.868 1.00 98.12 201 ALA A N 1
ATOM 1621 C CA . ALA A 1 201 ? 14.489 -3.316 -20.183 1.00 98.12 201 ALA A CA 1
ATOM 1622 C C . ALA A 1 201 ? 15.638 -3.004 -21.162 1.00 98.12 201 ALA A C 1
ATOM 1624 O O . ALA A 1 201 ? 15.491 -3.172 -22.376 1.00 98.12 201 ALA A O 1
ATOM 1625 N N . ALA A 1 202 ? 16.803 -2.580 -20.666 1.00 97.56 202 ALA A N 1
ATOM 1626 C CA . ALA A 1 202 ? 17.983 -2.358 -21.501 1.00 97.56 202 ALA A CA 1
ATOM 1627 C C . ALA A 1 202 ? 18.566 -3.671 -22.069 1.00 97.56 202 ALA A C 1
ATOM 1629 O O . ALA A 1 202 ? 19.187 -3.662 -23.137 1.00 97.56 202 ALA A O 1
ATOM 1630 N N . ALA A 1 203 ? 18.320 -4.816 -21.424 1.00 97.19 203 ALA A N 1
ATOM 1631 C CA . ALA A 1 203 ? 18.759 -6.126 -21.896 1.00 97.19 203 ALA A CA 1
ATOM 1632 C C . ALA A 1 203 ? 17.769 -6.748 -22.914 1.00 97.19 203 ALA A C 1
ATOM 1634 O O . ALA A 1 203 ? 16.555 -6.683 -22.715 1.00 97.19 203 ALA A O 1
ATOM 1635 N N . PRO A 1 204 ? 18.241 -7.431 -23.978 1.00 95.81 204 PRO A N 1
ATOM 1636 C CA . PRO A 1 204 ? 17.387 -8.136 -24.939 1.00 95.81 204 PRO A CA 1
ATOM 1637 C C . PRO A 1 204 ? 16.457 -9.176 -24.300 1.00 95.81 204 PRO A C 1
ATOM 1639 O O . PRO A 1 204 ? 15.265 -9.179 -24.604 1.00 95.81 204 PRO A O 1
ATOM 1642 N N . CYS A 1 205 ? 16.971 -10.009 -23.386 1.00 96.00 205 CYS A N 1
ATOM 1643 C CA . CYS A 1 205 ? 16.167 -11.007 -22.672 1.00 96.00 205 CYS A CA 1
ATOM 1644 C C . CYS A 1 205 ? 15.086 -10.354 -21.797 1.00 96.00 205 CYS A C 1
ATOM 1646 O O . CYS A 1 205 ? 13.969 -10.856 -21.727 1.00 96.00 205 CYS A O 1
ATOM 1648 N N . GLY A 1 206 ? 15.372 -9.192 -21.202 1.00 97.31 206 GLY A N 1
ATOM 1649 C CA . GLY A 1 206 ? 14.390 -8.430 -20.434 1.00 97.31 206 GLY A CA 1
ATOM 1650 C C . GLY A 1 206 ? 13.291 -7.819 -21.298 1.00 97.31 206 GLY A C 1
ATOM 1651 O O . GLY A 1 206 ? 12.118 -7.927 -20.948 1.00 97.31 206 GLY A O 1
ATOM 1652 N N . ARG A 1 207 ? 13.619 -7.262 -22.473 1.00 96.81 207 ARG A N 1
ATOM 1653 C CA . ARG A 1 207 ? 12.595 -6.805 -23.438 1.00 96.81 207 ARG A CA 1
ATOM 1654 C C . ARG A 1 207 ? 11.693 -7.941 -23.895 1.00 96.81 207 ARG A C 1
ATOM 1656 O O . ARG A 1 207 ? 10.477 -7.785 -24.000 1.00 96.81 207 ARG A O 1
ATOM 1663 N N . GLU A 1 208 ? 12.282 -9.096 -24.179 1.00 95.31 208 GLU A N 1
ATOM 1664 C CA . GLU A 1 208 ? 11.521 -10.287 -24.535 1.00 95.31 208 GLU A CA 1
ATOM 1665 C C . GLU A 1 208 ? 10.617 -10.739 -23.383 1.00 95.31 208 GLU A C 1
ATOM 1667 O O . GLU A 1 208 ? 9.441 -11.024 -23.606 1.00 95.31 208 GLU A O 1
ATOM 1672 N N . PHE A 1 209 ? 11.121 -10.719 -22.150 1.00 96.19 209 PHE A N 1
ATOM 1673 C CA . PHE A 1 209 ? 10.341 -11.037 -20.961 1.00 96.19 209 PHE A CA 1
ATOM 1674 C C . PHE A 1 209 ? 9.145 -10.090 -20.794 1.00 96.19 209 PHE A C 1
ATOM 1676 O O . PHE A 1 209 ? 8.011 -10.560 -20.712 1.00 96.19 209 PHE A O 1
ATOM 1683 N N . PHE A 1 210 ? 9.365 -8.769 -20.830 1.00 97.25 210 PHE A N 1
ATOM 1684 C CA . PHE A 1 210 ? 8.298 -7.771 -20.673 1.00 97.25 210 PHE A CA 1
ATOM 1685 C C . PHE A 1 210 ? 7.200 -7.872 -21.730 1.00 97.25 210 PHE A C 1
ATOM 1687 O O . PHE A 1 210 ? 6.064 -7.490 -21.475 1.00 97.25 210 PHE A O 1
ATOM 1694 N N . THR A 1 211 ? 7.524 -8.393 -22.912 1.00 94.50 211 THR A N 1
ATOM 1695 C CA . THR A 1 211 ? 6.580 -8.475 -24.031 1.00 94.50 211 THR A CA 1
ATOM 1696 C C . THR A 1 211 ? 5.916 -9.838 -24.177 1.00 94.50 211 THR A C 1
ATOM 1698 O O . THR A 1 211 ? 4.842 -9.915 -24.770 1.00 94.50 211 THR A O 1
ATOM 1701 N N . ARG A 1 212 ? 6.525 -10.918 -23.668 1.00 93.38 212 ARG A N 1
ATOM 1702 C CA . ARG A 1 212 ? 5.986 -12.286 -23.769 1.00 93.38 212 ARG A CA 1
ATOM 1703 C C . ARG A 1 212 ? 5.277 -12.767 -22.512 1.00 93.38 212 ARG A C 1
ATOM 1705 O O . ARG A 1 212 ? 4.374 -13.590 -22.624 1.00 93.38 212 ARG A O 1
ATOM 1712 N N . LYS A 1 213 ? 5.722 -12.335 -21.333 1.00 95.12 213 LYS A N 1
ATOM 1713 C CA . LYS A 1 213 ? 5.173 -12.786 -20.052 1.00 95.12 213 LYS A CA 1
ATOM 1714 C C . LYS A 1 213 ? 4.050 -11.859 -19.613 1.00 95.12 213 LYS A C 1
ATOM 1716 O O . LYS A 1 213 ? 4.221 -10.643 -19.633 1.00 95.12 213 LYS A O 1
ATOM 1721 N N . GLU A 1 214 ? 2.946 -12.439 -19.149 1.00 96.00 214 GLU A N 1
ATOM 1722 C CA . GLU A 1 214 ? 1.775 -11.696 -18.667 1.00 96.00 214 GLU A CA 1
ATOM 1723 C C . GLU A 1 214 ? 2.151 -10.697 -17.567 1.00 96.00 214 GLU A C 1
ATOM 1725 O O . GLU A 1 214 ? 1.833 -9.517 -17.665 1.00 96.00 214 GLU A O 1
ATOM 1730 N N . ILE A 1 215 ? 2.922 -11.118 -16.559 1.00 96.44 215 ILE A N 1
ATOM 1731 C CA . ILE A 1 215 ? 3.356 -10.207 -15.492 1.00 96.44 215 ILE A CA 1
ATOM 1732 C C . ILE A 1 215 ? 4.244 -9.064 -16.006 1.00 96.44 215 ILE A C 1
ATOM 1734 O O . ILE A 1 215 ? 4.186 -7.944 -15.501 1.00 96.44 215 ILE A O 1
ATOM 1738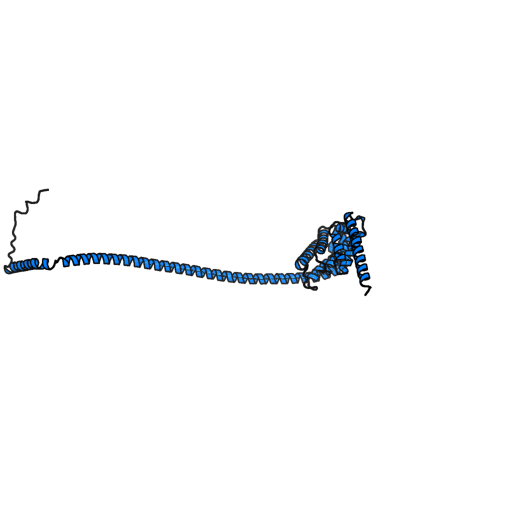 N N . GLY A 1 216 ? 5.039 -9.327 -17.044 1.00 96.94 216 GLY A N 1
ATOM 1739 C CA . GLY A 1 216 ? 5.836 -8.309 -17.711 1.00 96.94 216 GLY A CA 1
ATOM 1740 C C . GLY A 1 216 ? 4.952 -7.255 -18.376 1.00 96.94 216 GLY A C 1
ATOM 1741 O O . GLY A 1 216 ? 5.125 -6.063 -18.129 1.00 96.94 216 GLY A O 1
ATOM 1742 N N . GLN A 1 217 ? 3.958 -7.706 -19.139 1.00 97.00 217 GLN A N 1
ATOM 1743 C CA . GLN A 1 217 ? 2.960 -6.862 -19.798 1.00 97.00 217 GLN A CA 1
ATOM 1744 C C . GLN A 1 217 ? 2.166 -6.025 -18.787 1.00 97.00 217 GLN A C 1
ATOM 1746 O O . GLN A 1 217 ? 2.074 -4.807 -18.926 1.00 97.00 217 GLN A O 1
ATOM 1751 N N . VAL A 1 218 ? 1.699 -6.654 -17.707 1.00 97.50 218 VAL A N 1
ATOM 1752 C CA . VAL A 1 218 ? 0.962 -5.999 -16.617 1.00 97.50 218 VAL A CA 1
ATOM 1753 C C . VAL A 1 218 ? 1.807 -4.929 -15.914 1.00 97.50 218 VAL A C 1
ATOM 1755 O O . VAL A 1 218 ? 1.279 -3.886 -15.520 1.00 97.50 218 VAL A O 1
ATOM 1758 N N . LEU A 1 219 ? 3.118 -5.145 -15.752 1.00 98.19 219 LEU A N 1
ATOM 1759 C CA . LEU A 1 219 ? 4.011 -4.115 -15.218 1.00 98.19 219 LEU A CA 1
ATOM 1760 C C . LEU A 1 219 ? 4.186 -2.958 -16.210 1.00 98.19 219 LEU A C 1
ATOM 1762 O O . LEU A 1 219 ? 4.103 -1.807 -15.797 1.00 98.19 219 LEU A O 1
ATOM 1766 N N . VAL A 1 220 ? 4.369 -3.231 -17.505 1.00 98.00 220 VAL A N 1
ATOM 1767 C CA . VAL A 1 220 ? 4.456 -2.183 -18.539 1.00 98.00 220 VAL A CA 1
ATOM 1768 C C . VAL A 1 220 ? 3.189 -1.327 -18.572 1.00 98.00 220 VAL A C 1
ATOM 1770 O O . VAL A 1 220 ? 3.276 -0.100 -18.616 1.00 98.00 220 VAL A O 1
ATOM 1773 N N . ASP A 1 221 ? 2.018 -1.954 -18.496 1.00 97.75 221 ASP A N 1
ATOM 1774 C CA . ASP A 1 221 ? 0.732 -1.255 -18.442 1.00 97.75 221 ASP A CA 1
ATOM 1775 C C . ASP A 1 221 ? 0.616 -0.400 -17.178 1.00 97.75 221 ASP A C 1
ATOM 1777 O O . ASP A 1 221 ? 0.120 0.727 -17.234 1.00 97.75 221 ASP A O 1
ATOM 1781 N N . CYS A 1 222 ? 1.132 -0.900 -16.049 1.00 97.69 222 CYS A N 1
ATOM 1782 C CA . CYS A 1 222 ? 1.234 -0.131 -14.817 1.00 97.69 222 CYS A CA 1
ATOM 1783 C C . CYS A 1 222 ? 2.100 1.118 -15.005 1.00 97.69 222 CYS A C 1
ATOM 1785 O O . CYS A 1 222 ? 1.666 2.190 -14.603 1.00 97.69 222 CYS A O 1
ATOM 1787 N N . LEU A 1 223 ? 3.279 1.017 -15.631 1.00 97.94 223 LEU A N 1
ATOM 1788 C CA . LEU A 1 223 ? 4.151 2.179 -15.848 1.00 97.94 223 LEU A CA 1
ATOM 1789 C C . LEU A 1 223 ? 3.451 3.258 -16.684 1.00 97.94 223 LEU A C 1
ATOM 1791 O O . LEU A 1 223 ? 3.477 4.432 -16.322 1.00 97.94 223 LEU A O 1
ATOM 1795 N N . VAL A 1 224 ? 2.788 2.857 -17.774 1.00 97.12 224 VAL A N 1
ATOM 1796 C CA . VAL A 1 224 ? 2.039 3.784 -18.637 1.00 97.12 224 VAL A CA 1
ATOM 1797 C C . VAL A 1 224 ? 0.886 4.431 -17.865 1.00 97.12 224 VAL A C 1
ATOM 1799 O O . VAL A 1 224 ? 0.789 5.655 -17.824 1.00 97.12 224 VAL A O 1
ATOM 1802 N N . THR A 1 225 ? 0.078 3.630 -17.168 1.00 96.31 225 THR A N 1
ATOM 1803 C CA . THR A 1 225 ? -1.061 4.122 -16.374 1.00 96.31 225 THR A CA 1
ATOM 1804 C C . THR A 1 225 ? -0.613 5.067 -15.254 1.00 96.31 225 THR A C 1
ATOM 1806 O O . THR A 1 225 ? -1.275 6.067 -14.978 1.00 96.31 225 THR A O 1
ATOM 1809 N N . THR A 1 226 ? 0.510 4.777 -14.593 1.00 95.19 226 THR A N 1
ATOM 1810 C CA . THR A 1 226 ? 1.063 5.645 -13.547 1.00 95.19 226 THR A CA 1
ATOM 1811 C C . THR A 1 226 ? 1.509 6.984 -14.134 1.00 95.19 226 THR A C 1
ATOM 1813 O O . THR A 1 226 ? 1.161 8.031 -13.591 1.00 95.19 226 THR A O 1
ATOM 1816 N N . LEU A 1 227 ? 2.204 6.983 -15.277 1.00 94.81 227 LEU A N 1
ATOM 1817 C CA . LEU A 1 227 ? 2.618 8.214 -15.961 1.00 94.81 227 LEU A CA 1
ATOM 1818 C C . LEU A 1 227 ? 1.429 9.066 -16.435 1.00 94.81 227 LEU A C 1
ATOM 1820 O O . LEU A 1 227 ? 1.528 10.294 -16.451 1.00 94.81 227 LEU A O 1
ATOM 1824 N N . GLU A 1 228 ? 0.313 8.440 -16.809 1.00 93.31 228 GLU A N 1
ATOM 1825 C CA . GLU A 1 228 ? -0.929 9.137 -17.165 1.00 93.31 228 GLU A CA 1
ATOM 1826 C C . GLU A 1 228 ? -1.547 9.864 -15.980 1.00 93.31 228 GLU A C 1
ATOM 1828 O O . GLU A 1 228 ? -1.894 11.037 -16.102 1.00 93.31 228 GLU A O 1
ATOM 1833 N N . LYS A 1 229 ? -1.664 9.169 -14.846 1.00 91.19 229 LYS A N 1
ATOM 1834 C CA . LYS A 1 229 ? -2.343 9.677 -13.651 1.00 91.19 229 LYS A CA 1
ATOM 1835 C C . LYS A 1 229 ? -1.513 10.673 -12.858 1.00 91.19 229 LYS A C 1
ATOM 1837 O O . LYS A 1 229 ? -2.085 11.477 -12.136 1.00 91.19 229 LYS A O 1
ATOM 1842 N N . THR A 1 230 ? -0.188 10.608 -12.968 1.00 88.25 230 THR A N 1
ATOM 1843 C CA . THR A 1 230 ? 0.677 11.517 -12.216 1.00 88.25 230 THR A CA 1
ATOM 1844 C C . THR A 1 230 ? 0.595 12.925 -12.798 1.00 88.25 230 THR A C 1
ATOM 1846 O O . THR A 1 230 ? 0.714 13.119 -14.016 1.00 88.25 230 THR A O 1
ATOM 1849 N N . SER A 1 231 ? 0.407 13.900 -11.913 1.00 83.69 231 SER A N 1
ATOM 1850 C CA . SER A 1 231 ? 0.440 15.322 -12.233 1.00 83.69 231 SER A CA 1
ATOM 1851 C C . SER A 1 231 ? 1.822 15.747 -12.744 1.00 83.69 231 SER A C 1
ATOM 1853 O O . SER A 1 231 ? 2.849 15.102 -12.502 1.00 83.69 231 SER A O 1
ATOM 1855 N N . VAL A 1 232 ? 1.855 16.839 -13.509 1.00 80.31 232 VAL A N 1
ATOM 1856 C CA . VAL A 1 232 ? 3.116 17.389 -14.019 1.00 80.31 232 VAL A CA 1
ATOM 1857 C C . VAL A 1 232 ? 4.004 17.849 -12.863 1.00 80.31 232 VAL A C 1
ATOM 1859 O O . VAL A 1 232 ? 3.495 18.202 -11.802 1.00 80.31 232 VAL A O 1
ATOM 1862 N N . GLN A 1 233 ? 5.326 17.849 -13.060 1.00 80.19 233 GLN A N 1
ATOM 1863 C CA . GLN A 1 233 ? 6.326 18.323 -12.083 1.00 80.19 233 GLN A CA 1
ATOM 1864 C C . GLN A 1 233 ? 6.501 17.485 -10.801 1.00 80.19 233 GLN A C 1
ATOM 1866 O O . GLN A 1 233 ? 7.468 17.704 -10.077 1.00 80.19 233 GLN A O 1
ATOM 1871 N N . HIS A 1 234 ? 5.654 16.486 -10.542 1.00 84.12 234 HIS A N 1
ATOM 1872 C CA . HIS A 1 234 ? 5.785 15.600 -9.381 1.00 84.12 234 HIS A CA 1
ATOM 1873 C C . HIS A 1 234 ? 6.534 14.318 -9.741 1.00 84.12 234 HIS A C 1
ATOM 1875 O O . HIS A 1 234 ? 6.497 13.864 -10.892 1.00 84.12 234 HIS A O 1
ATOM 1881 N N . ASN A 1 235 ? 7.202 13.715 -8.750 1.00 87.38 235 ASN A N 1
ATOM 1882 C CA . ASN A 1 235 ? 7.836 12.397 -8.862 1.00 87.38 235 ASN A CA 1
ATOM 1883 C C . ASN A 1 235 ? 8.795 12.258 -10.066 1.00 87.38 235 ASN A C 1
ATOM 1885 O O . ASN A 1 235 ? 8.921 11.188 -10.671 1.00 87.38 235 ASN A O 1
ATOM 1889 N N . VAL A 1 236 ? 9.480 13.351 -10.426 1.00 90.94 236 VAL A N 1
ATOM 1890 C CA . VAL A 1 236 ? 10.260 13.500 -11.670 1.00 90.94 236 VAL A CA 1
ATOM 1891 C C . VAL A 1 236 ? 11.259 12.358 -11.866 1.00 90.94 236 VAL A C 1
ATOM 1893 O O . VAL A 1 236 ? 11.280 11.724 -12.919 1.00 90.94 236 VAL A O 1
ATOM 1896 N N . LYS A 1 237 ? 12.045 12.021 -10.837 1.00 92.38 237 LYS A N 1
ATOM 1897 C CA . LYS A 1 237 ? 13.067 10.963 -10.925 1.00 92.38 237 LYS A CA 1
ATOM 1898 C C . LYS A 1 237 ? 12.459 9.587 -11.220 1.00 92.38 237 LYS A C 1
ATOM 1900 O O . LYS A 1 237 ? 12.953 8.873 -12.092 1.00 92.38 237 LYS A O 1
ATOM 1905 N N . ILE A 1 238 ? 11.369 9.227 -10.535 1.00 94.50 238 ILE A N 1
ATOM 1906 C CA . ILE A 1 238 ? 10.678 7.949 -10.757 1.00 94.50 238 ILE A CA 1
ATOM 1907 C C . ILE A 1 238 ? 10.113 7.908 -12.180 1.00 94.50 238 ILE A C 1
ATOM 1909 O O . ILE A 1 238 ? 10.346 6.952 -12.921 1.00 94.50 238 ILE A O 1
ATOM 1913 N N . ARG A 1 239 ? 9.413 8.969 -12.592 1.00 95.12 239 ARG A N 1
ATOM 1914 C CA . ARG A 1 239 ? 8.792 9.064 -13.920 1.00 95.12 239 ARG A CA 1
ATOM 1915 C C . ARG A 1 239 ? 9.829 9.028 -15.041 1.00 95.12 239 ARG A C 1
ATOM 1917 O O . ARG A 1 239 ? 9.579 8.403 -16.070 1.00 95.12 239 ARG A O 1
ATOM 1924 N N . SER A 1 240 ? 11.004 9.622 -14.831 1.00 95.94 240 SER A N 1
ATOM 1925 C CA . SER A 1 240 ? 12.112 9.554 -15.787 1.00 95.94 240 SER A CA 1
ATOM 1926 C C . SER A 1 240 ? 12.577 8.114 -16.005 1.00 95.94 240 SER A C 1
ATOM 1928 O O . SER A 1 240 ? 12.678 7.668 -17.151 1.00 95.94 240 SER A O 1
ATOM 1930 N N . LEU A 1 241 ? 12.766 7.347 -14.925 1.00 97.81 241 LEU A N 1
ATOM 1931 C CA . LEU A 1 241 ? 13.117 5.927 -15.012 1.00 97.81 241 LEU A CA 1
ATOM 1932 C C . LEU A 1 241 ? 12.027 5.119 -15.725 1.00 97.81 241 LEU A C 1
ATOM 1934 O O . LEU A 1 241 ? 12.336 4.316 -16.603 1.00 97.81 241 LEU A O 1
ATOM 1938 N N . MET A 1 242 ? 10.749 5.369 -15.426 1.00 98.31 242 MET A N 1
ATOM 1939 C CA . MET A 1 242 ? 9.641 4.706 -16.123 1.00 98.31 242 MET A CA 1
ATOM 1940 C C . MET A 1 242 ? 9.665 4.985 -17.631 1.00 98.31 242 MET A C 1
ATOM 1942 O O . MET A 1 242 ? 9.574 4.052 -18.428 1.00 98.31 242 MET A O 1
ATOM 1946 N N . LEU A 1 243 ? 9.843 6.245 -18.039 1.00 98.19 243 LEU A N 1
ATOM 1947 C CA . LEU A 1 243 ? 9.953 6.619 -19.453 1.00 98.19 243 LEU A CA 1
ATOM 1948 C C . LEU A 1 243 ? 11.175 5.984 -20.120 1.00 98.19 243 LEU A C 1
ATOM 1950 O O . LEU A 1 243 ? 11.075 5.511 -21.250 1.00 98.19 243 LEU A O 1
ATOM 1954 N N . MET A 1 244 ? 12.311 5.925 -19.423 1.00 98.25 244 MET A N 1
ATOM 1955 C CA . MET A 1 244 ? 13.516 5.267 -19.924 1.00 98.25 244 MET A CA 1
ATOM 1956 C C . MET A 1 244 ? 13.310 3.756 -20.091 1.00 98.25 244 MET A C 1
ATOM 1958 O O . MET A 1 244 ? 13.734 3.193 -21.098 1.00 98.25 244 MET A O 1
ATOM 1962 N N . ALA A 1 245 ? 12.615 3.097 -19.160 1.00 98.50 245 ALA A N 1
ATOM 1963 C CA . ALA A 1 245 ? 12.256 1.687 -19.281 1.00 98.50 245 ALA A CA 1
ATOM 1964 C C . ALA A 1 245 ? 11.337 1.436 -20.489 1.00 98.50 245 ALA A C 1
ATOM 1966 O O . ALA A 1 245 ? 11.586 0.515 -21.267 1.00 98.50 245 ALA A O 1
ATOM 1967 N N . LEU A 1 246 ? 10.317 2.279 -20.689 1.00 98.38 246 LEU A N 1
ATOM 1968 C CA . LEU A 1 246 ? 9.414 2.197 -21.842 1.00 98.38 246 LEU A CA 1
ATOM 1969 C C . LEU A 1 246 ? 10.154 2.444 -23.164 1.00 98.38 246 LEU A C 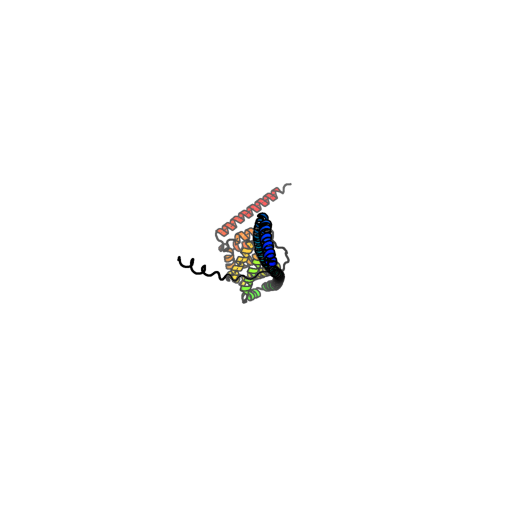1
ATOM 1971 O O . LEU A 1 246 ? 9.968 1.691 -24.118 1.00 98.38 246 LEU A O 1
ATOM 1975 N N . TYR A 1 247 ? 11.044 3.438 -23.208 1.00 97.94 247 TYR A N 1
ATOM 1976 C CA . TYR A 1 247 ? 11.936 3.653 -24.345 1.00 97.94 247 TYR A CA 1
ATOM 1977 C C . TYR A 1 247 ? 12.804 2.422 -24.615 1.00 97.94 247 TYR A C 1
ATOM 1979 O O . TYR A 1 247 ? 12.849 1.940 -25.743 1.00 97.94 247 TYR A O 1
ATOM 1987 N N . ASN A 1 248 ? 13.432 1.847 -23.590 1.00 98.19 248 ASN A N 1
ATOM 1988 C CA . ASN A 1 248 ? 14.242 0.647 -23.760 1.00 98.19 248 ASN A CA 1
ATOM 1989 C C . ASN A 1 248 ? 13.411 -0.511 -24.332 1.00 98.19 248 ASN A C 1
ATOM 1991 O O . ASN A 1 248 ? 13.859 -1.163 -25.268 1.00 98.19 248 ASN A O 1
ATOM 1995 N N . ILE A 1 249 ? 12.181 -0.725 -23.856 1.00 97.56 249 ILE A N 1
ATOM 1996 C CA . ILE A 1 249 ? 11.258 -1.728 -24.418 1.00 97.56 249 ILE A CA 1
ATOM 1997 C C . ILE A 1 249 ? 10.928 -1.429 -25.886 1.00 97.56 249 ILE A C 1
ATOM 1999 O O . ILE A 1 249 ? 10.868 -2.353 -26.690 1.00 97.56 249 ILE A O 1
ATOM 2003 N N . SER A 1 250 ? 10.766 -0.159 -26.259 1.00 96.44 250 SER A N 1
ATOM 2004 C CA . SER A 1 250 ? 10.460 0.243 -27.638 1.00 96.44 250 SER A CA 1
ATOM 2005 C C . SER A 1 250 ? 11.575 -0.066 -28.649 1.00 96.44 250 SER A C 1
ATOM 2007 O O . SER A 1 250 ? 11.307 -0.142 -29.843 1.00 96.44 250 SER A O 1
ATOM 2009 N N . ILE A 1 251 ? 12.808 -0.337 -28.194 1.00 94.25 251 ILE A N 1
ATOM 2010 C CA . ILE A 1 251 ? 13.953 -0.641 -29.072 1.00 94.25 251 ILE A CA 1
ATOM 2011 C C . ILE A 1 251 ? 13.725 -1.905 -29.919 1.00 94.25 251 ILE A C 1
ATOM 2013 O O . ILE A 1 251 ? 14.296 -2.012 -31.003 1.00 94.25 251 ILE A O 1
ATOM 2017 N N . ASN A 1 252 ? 12.933 -2.886 -29.459 1.00 90.38 252 ASN A N 1
ATOM 2018 C CA . ASN A 1 252 ? 12.601 -4.054 -30.281 1.00 90.38 252 ASN A CA 1
ATOM 2019 C C . ASN A 1 252 ? 11.168 -3.991 -30.823 1.00 90.38 252 ASN A C 1
ATOM 2021 O O . ASN A 1 252 ? 10.233 -3.598 -30.133 1.00 90.38 252 ASN A O 1
ATOM 2025 N N . PHE A 1 253 ? 10.989 -4.482 -32.051 1.00 90.00 253 PHE A N 1
ATOM 2026 C CA . PHE A 1 253 ? 9.734 -4.392 -32.802 1.00 90.00 253 PHE A CA 1
ATOM 2027 C C . PHE A 1 253 ? 8.499 -4.865 -32.018 1.00 90.00 253 PHE A C 1
ATOM 2029 O O . PHE A 1 253 ? 7.501 -4.158 -31.942 1.00 90.00 253 PHE A O 1
ATOM 2036 N N . ARG A 1 254 ? 8.570 -6.030 -31.358 1.00 91.62 254 ARG A N 1
ATOM 2037 C CA . ARG A 1 254 ? 7.448 -6.547 -30.556 1.00 91.62 254 ARG A CA 1
ATOM 2038 C C . ARG A 1 254 ? 7.119 -5.646 -29.358 1.00 91.62 254 ARG A C 1
ATOM 2040 O O . ARG A 1 254 ? 5.946 -5.481 -29.036 1.00 91.62 254 ARG A O 1
ATOM 2047 N N . GLY A 1 255 ? 8.133 -5.084 -28.698 1.00 94.56 255 GLY A N 1
ATOM 2048 C CA . GLY A 1 255 ? 7.938 -4.134 -27.604 1.00 94.56 255 GLY A CA 1
ATOM 2049 C C . GLY A 1 255 ? 7.289 -2.854 -28.089 1.00 94.56 255 GLY A C 1
ATOM 2050 O O . GLY A 1 255 ? 6.309 -2.404 -27.499 1.00 94.56 255 GLY A O 1
ATOM 2051 N N . LEU A 1 256 ? 7.753 -2.337 -29.222 1.00 93.69 256 LEU A N 1
ATOM 2052 C CA . LEU A 1 256 ? 7.157 -1.176 -29.857 1.00 93.69 256 LEU A CA 1
ATOM 2053 C C . LEU A 1 256 ? 5.690 -1.408 -30.246 1.00 93.69 256 LEU A C 1
ATOM 2055 O O . LEU A 1 256 ? 4.838 -0.594 -29.899 1.00 93.69 256 LEU A O 1
ATOM 2059 N N . GLN A 1 257 ? 5.370 -2.538 -30.883 1.00 92.19 257 GLN A N 1
ATOM 2060 C CA . GLN A 1 257 ? 3.990 -2.906 -31.221 1.00 92.19 257 GLN A CA 1
ATOM 2061 C C . GLN A 1 257 ? 3.087 -2.977 -29.982 1.00 92.19 257 GLN A C 1
ATOM 2063 O O . GLN A 1 257 ? 1.967 -2.471 -30.008 1.00 92.19 257 GLN A O 1
ATOM 2068 N N . TYR A 1 258 ? 3.579 -3.562 -28.885 1.00 94.75 258 TYR A N 1
ATOM 2069 C CA . TYR A 1 258 ? 2.839 -3.658 -27.622 1.00 94.75 258 TYR A CA 1
ATOM 2070 C C . TYR A 1 258 ? 2.633 -2.303 -26.925 1.00 94.75 258 TYR A C 1
ATOM 2072 O O . TYR A 1 258 ? 1.665 -2.089 -26.193 1.00 94.75 258 TYR A O 1
ATOM 2080 N N . LEU A 1 259 ? 3.570 -1.374 -27.101 1.00 95.12 259 LEU A N 1
ATOM 2081 C CA . LEU A 1 259 ? 3.443 -0.019 -26.580 1.00 95.12 259 LEU A CA 1
ATOM 2082 C C . LEU A 1 259 ? 2.452 0.794 -27.419 1.00 95.12 259 LEU A C 1
ATOM 2084 O O . LEU A 1 259 ? 1.549 1.404 -26.858 1.00 95.12 259 LEU A O 1
ATOM 2088 N N . ILE A 1 260 ? 2.561 0.743 -28.748 1.00 91.38 260 ILE A N 1
ATOM 2089 C CA . ILE A 1 260 ? 1.672 1.464 -29.672 1.00 91.38 260 ILE A CA 1
ATOM 2090 C C . ILE A 1 260 ? 0.230 0.944 -29.612 1.00 91.38 260 ILE A C 1
ATOM 2092 O O . ILE A 1 260 ? -0.701 1.705 -29.866 1.00 91.38 260 ILE A O 1
ATOM 2096 N N . SER A 1 261 ? 0.006 -0.318 -29.228 1.00 91.50 261 SER A N 1
ATOM 2097 C CA . SER A 1 261 ? -1.353 -0.829 -29.016 1.00 91.50 261 SER A CA 1
ATOM 2098 C C . SER A 1 261 ? -2.092 -0.135 -27.863 1.00 91.50 261 SER A C 1
ATOM 2100 O O . SER A 1 261 ? -3.294 -0.338 -27.709 1.00 91.50 261 SER A O 1
ATOM 2102 N N . LYS A 1 262 ? -1.399 0.670 -27.044 1.00 91.44 262 LYS A N 1
ATOM 2103 C CA . LYS A 1 262 ? -2.005 1.484 -25.988 1.00 91.44 262 LYS A CA 1
ATOM 2104 C C . LYS A 1 262 ? -2.451 2.833 -26.567 1.00 91.44 262 LYS A C 1
ATOM 2106 O O . LYS A 1 262 ? -1.595 3.660 -26.890 1.00 91.44 262 LYS A O 1
ATOM 2111 N N . PRO A 1 263 ? -3.764 3.112 -26.644 1.00 87.62 263 PRO A N 1
ATOM 2112 C CA . PRO A 1 263 ? -4.279 4.311 -27.316 1.00 87.62 263 PRO A CA 1
ATOM 2113 C C . PRO A 1 263 ? -3.853 5.620 -26.635 1.00 87.62 263 PRO A C 1
ATOM 2115 O O . PRO A 1 263 ? -3.757 6.663 -27.275 1.00 87.62 263 PRO A O 1
ATOM 2118 N N . SER A 1 264 ? -3.579 5.570 -25.335 1.00 90.50 264 SER A N 1
ATOM 2119 C CA . SER A 1 264 ? -3.198 6.715 -24.513 1.00 90.50 264 SER A CA 1
ATOM 2120 C C . SER A 1 264 ? -1.711 7.073 -24.591 1.00 90.50 264 SER A C 1
ATOM 2122 O O . SER A 1 264 ? -1.342 8.191 -24.232 1.00 90.50 264 SER A O 1
ATOM 2124 N N . LEU A 1 265 ? -0.851 6.182 -25.107 1.00 92.31 265 LEU A N 1
ATOM 2125 C CA . LEU A 1 265 ? 0.600 6.381 -25.088 1.00 92.31 265 LEU A CA 1
ATOM 2126 C C . LEU A 1 265 ? 1.040 7.600 -25.906 1.00 92.31 265 LEU A C 1
ATOM 2128 O O . LEU A 1 265 ? 1.843 8.404 -25.436 1.00 92.31 265 LEU A O 1
ATOM 2132 N N . LEU A 1 266 ? 0.521 7.745 -27.128 1.00 89.88 266 LEU A N 1
ATOM 2133 C CA . LEU A 1 266 ? 0.836 8.888 -27.987 1.00 89.88 266 LEU A CA 1
ATOM 2134 C C . LEU A 1 266 ? 0.381 10.208 -27.343 1.00 89.88 266 LEU A C 1
ATOM 2136 O O . LEU A 1 266 ? 1.244 11.060 -27.125 1.00 89.88 266 LEU A O 1
ATOM 2140 N N . PRO A 1 267 ? -0.903 10.382 -26.960 1.00 90.19 267 PRO A N 1
ATOM 2141 C CA . PRO A 1 267 ? -1.356 11.554 -26.209 1.00 90.19 267 PRO A CA 1
ATOM 2142 C C . PRO A 1 267 ? -0.501 11.859 -24.974 1.00 90.19 267 PRO A C 1
ATOM 2144 O O . PRO A 1 267 ? -0.148 13.015 -24.742 1.00 90.19 267 PRO A O 1
ATOM 2147 N N . LEU A 1 268 ? -0.112 10.826 -24.220 1.00 93.19 268 LEU A N 1
ATOM 2148 C CA . LEU A 1 268 ? 0.741 10.960 -23.046 1.00 93.19 268 LEU A CA 1
ATOM 2149 C C . LEU A 1 268 ? 2.107 11.561 -23.392 1.00 93.19 268 LEU A C 1
ATOM 2151 O O . LEU A 1 268 ? 2.492 12.548 -22.773 1.00 93.19 268 LEU A O 1
ATOM 2155 N N . MET A 1 269 ? 2.834 11.009 -24.371 1.00 93.88 269 MET A N 1
ATOM 2156 C CA . MET A 1 269 ? 4.158 11.531 -24.754 1.00 93.88 269 MET A CA 1
ATOM 2157 C C . MET A 1 269 ? 4.098 13.011 -25.120 1.00 93.88 269 MET A C 1
ATOM 2159 O O . MET A 1 269 ? 4.974 13.791 -24.761 1.00 93.88 269 MET A O 1
ATOM 2163 N N . LEU A 1 270 ? 3.039 13.404 -25.815 1.00 88.81 270 LEU A N 1
ATOM 2164 C CA . LEU A 1 270 ? 2.860 14.760 -26.310 1.00 88.81 270 LEU A CA 1
ATOM 2165 C C . LEU A 1 270 ? 2.567 15.740 -25.187 1.00 88.81 270 LEU A C 1
ATOM 2167 O O . LEU A 1 270 ? 3.210 16.787 -25.120 1.00 88.81 270 LEU A O 1
ATOM 2171 N N . ARG A 1 271 ? 1.663 15.355 -24.282 1.00 91.25 271 ARG A N 1
ATOM 2172 C CA . ARG A 1 271 ? 1.383 16.090 -23.051 1.00 91.25 271 ARG A CA 1
ATOM 2173 C C . ARG A 1 271 ? 2.665 16.313 -22.253 1.00 91.25 271 ARG A C 1
ATOM 2175 O O . ARG A 1 271 ? 2.974 17.446 -21.914 1.00 91.25 271 ARG A O 1
ATOM 2182 N N . LEU A 1 272 ? 3.459 15.261 -22.033 1.00 92.62 272 LEU A N 1
ATOM 2183 C CA . LEU A 1 272 ? 4.711 15.359 -21.275 1.00 92.62 272 LEU A CA 1
ATOM 2184 C C . LEU A 1 272 ? 5.730 16.298 -21.937 1.00 92.62 272 LEU A C 1
ATOM 2186 O O . LEU A 1 272 ? 6.365 17.093 -21.255 1.00 92.62 272 LEU A O 1
ATOM 2190 N N . ILE A 1 273 ? 5.877 16.255 -23.263 1.00 91.12 273 ILE A N 1
ATOM 2191 C CA . ILE A 1 273 ? 6.798 17.155 -23.977 1.00 91.12 273 ILE A CA 1
ATOM 2192 C C . ILE A 1 273 ? 6.350 18.623 -23.858 1.00 91.12 273 ILE A C 1
ATOM 2194 O O . ILE A 1 273 ? 7.197 19.516 -23.765 1.00 91.12 273 ILE A O 1
ATOM 2198 N N . GLN A 1 274 ? 5.039 18.877 -23.880 1.00 88.50 274 GLN A N 1
ATOM 2199 C CA . GLN A 1 274 ? 4.463 20.223 -23.863 1.00 88.50 274 GLN A CA 1
ATOM 2200 C C . GLN A 1 274 ? 4.390 20.834 -22.460 1.00 88.50 274 GLN A C 1
ATOM 2202 O O . GLN A 1 274 ? 4.760 21.994 -22.288 1.00 88.50 274 GLN A O 1
ATOM 2207 N N . GLU A 1 275 ? 3.907 20.073 -21.481 1.00 90.69 275 GLU A N 1
ATOM 2208 C CA . GLU A 1 275 ? 3.483 20.595 -20.176 1.00 90.69 275 GLU A CA 1
ATOM 2209 C C . GLU A 1 275 ? 4.550 20.475 -19.085 1.00 90.69 275 GLU A C 1
ATOM 2211 O O . GLU A 1 275 ? 4.545 21.260 -18.138 1.00 90.69 275 GLU A O 1
ATOM 2216 N N . GLU A 1 276 ? 5.479 19.520 -19.187 1.00 90.69 276 GLU A N 1
ATOM 2217 C CA . GLU A 1 276 ? 6.512 19.360 -18.159 1.00 90.69 276 GLU A CA 1
ATOM 2218 C C . GLU A 1 276 ? 7.474 20.552 -18.154 1.00 90.69 276 GLU A C 1
ATOM 2220 O O . GLU A 1 276 ? 7.676 21.229 -19.163 1.00 90.69 276 GLU A O 1
ATOM 2225 N N . SER A 1 277 ? 8.105 20.828 -17.018 1.00 89.94 277 SER A N 1
ATOM 2226 C CA . SER A 1 277 ? 9.224 21.776 -16.940 1.00 89.94 277 SER A CA 1
ATOM 2227 C C . SER A 1 277 ? 10.566 21.048 -17.006 1.00 89.94 277 SER A C 1
ATOM 2229 O O . SER A 1 277 ? 11.512 21.564 -17.604 1.00 89.94 277 SER A O 1
ATOM 2231 N N . ASP A 1 278 ? 10.623 19.828 -16.465 1.00 92.00 278 ASP A N 1
ATOM 2232 C CA . ASP A 1 278 ? 11.841 19.036 -16.382 1.00 92.00 278 ASP A CA 1
ATOM 2233 C C . ASP A 1 278 ? 12.352 18.571 -17.756 1.00 92.00 278 ASP A C 1
ATOM 2235 O O . ASP A 1 278 ? 11.635 17.995 -18.581 1.00 92.00 278 ASP A O 1
ATOM 2239 N N . SER A 1 279 ? 13.637 18.828 -17.998 1.00 91.06 279 SER A N 1
ATOM 2240 C CA . SER A 1 279 ? 14.291 18.529 -19.273 1.00 91.06 279 SER A CA 1
ATOM 2241 C C . SER A 1 279 ? 14.517 17.035 -19.519 1.00 91.06 279 SER A C 1
ATOM 2243 O O . SER A 1 279 ? 14.514 16.607 -20.675 1.00 91.06 279 SER A O 1
ATOM 2245 N N . GLU A 1 280 ? 14.686 16.234 -18.464 1.00 91.75 280 GLU A N 1
ATOM 2246 C CA . GLU A 1 280 ? 14.944 14.799 -18.571 1.00 91.75 280 GLU A CA 1
ATOM 2247 C C . GLU A 1 280 ? 13.665 14.054 -18.962 1.00 91.75 280 GLU A C 1
ATOM 2249 O O . GLU A 1 280 ? 13.678 13.245 -19.894 1.00 91.75 280 GLU A O 1
ATOM 2254 N N . ILE A 1 281 ? 12.535 14.407 -18.337 1.00 94.00 281 ILE A N 1
ATOM 2255 C CA . ILE A 1 281 ? 11.209 13.901 -18.710 1.00 94.00 281 ILE A CA 1
ATOM 2256 C C . ILE A 1 281 ? 10.897 14.225 -20.170 1.00 94.00 281 ILE A C 1
ATOM 2258 O O . ILE A 1 281 ? 10.535 13.325 -20.934 1.00 94.00 281 ILE A O 1
ATOM 2262 N N . LYS A 1 282 ? 11.090 15.485 -20.589 1.00 94.06 282 LYS A N 1
ATOM 2263 C CA . LYS A 1 282 ? 10.880 15.895 -21.987 1.00 94.06 282 LYS A CA 1
ATOM 2264 C C . LYS A 1 282 ? 11.736 15.096 -22.952 1.00 94.06 282 LYS A C 1
ATOM 2266 O O . LYS A 1 282 ? 11.236 14.635 -23.976 1.00 94.06 282 LYS A O 1
ATOM 2271 N N . LEU A 1 283 ? 13.018 14.926 -22.634 1.00 92.50 283 LEU A N 1
ATOM 2272 C CA . LEU A 1 283 ? 13.950 14.188 -23.476 1.00 92.50 283 LEU A CA 1
ATOM 2273 C C . LEU A 1 283 ? 13.554 12.713 -23.594 1.00 92.50 283 LEU A C 1
ATOM 2275 O O . LEU A 1 283 ? 13.548 12.172 -24.699 1.00 92.50 283 LEU A O 1
ATOM 2279 N N . ASN A 1 284 ? 13.203 12.061 -22.486 1.00 95.25 284 ASN A N 1
ATOM 2280 C CA . ASN A 1 284 ? 12.817 10.652 -22.496 1.00 95.25 284 ASN A CA 1
ATOM 2281 C C . ASN A 1 284 ? 11.469 10.435 -23.202 1.00 95.25 284 ASN A C 1
ATOM 2283 O O . ASN A 1 284 ? 11.351 9.506 -24.004 1.00 95.25 284 ASN A O 1
ATOM 2287 N N . ALA A 1 285 ? 10.496 11.332 -23.012 1.00 95.38 285 ALA A N 1
ATOM 2288 C CA . ALA A 1 285 ? 9.244 11.318 -23.768 1.00 95.38 285 ALA A CA 1
ATOM 2289 C C . ALA A 1 285 ? 9.481 11.537 -25.275 1.00 95.38 285 ALA A C 1
ATOM 2291 O O . ALA A 1 285 ? 8.921 10.819 -26.104 1.00 95.38 285 ALA A O 1
ATOM 2292 N N . ALA A 1 286 ? 10.363 12.470 -25.647 1.00 92.56 286 ALA A N 1
ATOM 2293 C CA . ALA A 1 286 ? 10.728 12.719 -27.040 1.00 92.56 286 ALA A CA 1
ATOM 2294 C C . ALA A 1 286 ? 11.452 11.527 -27.684 1.00 92.56 286 ALA A C 1
ATOM 2296 O O . ALA A 1 286 ? 11.173 11.208 -28.837 1.00 92.56 286 ALA A O 1
ATOM 2297 N N . ARG A 1 287 ? 12.339 10.836 -26.955 1.00 94.31 287 ARG A N 1
ATOM 2298 C CA . ARG A 1 287 ? 13.012 9.609 -27.425 1.00 94.31 287 ARG A CA 1
ATOM 2299 C C . ARG A 1 287 ? 12.025 8.473 -27.679 1.00 94.31 287 ARG A C 1
ATOM 2301 O O . ARG A 1 287 ? 12.109 7.816 -28.715 1.00 94.31 287 ARG A O 1
ATOM 2308 N N . LEU A 1 288 ? 11.075 8.259 -26.769 1.00 94.94 288 LEU A N 1
ATOM 2309 C CA . LEU A 1 288 ? 10.029 7.253 -26.955 1.00 94.94 288 LEU A CA 1
ATOM 2310 C C . LEU A 1 288 ? 9.114 7.617 -28.133 1.00 94.94 288 LEU A C 1
ATOM 2312 O O . LEU A 1 288 ? 8.863 6.778 -28.996 1.00 94.94 288 LEU A O 1
ATOM 2316 N N . LEU A 1 289 ? 8.699 8.883 -28.245 1.00 91.94 289 LEU A N 1
ATOM 2317 C CA . LEU A 1 289 ? 7.944 9.365 -29.403 1.00 91.94 289 LEU A CA 1
ATOM 2318 C C . LEU A 1 289 ? 8.724 9.185 -30.713 1.00 91.94 289 LEU A C 1
ATOM 2320 O O . LEU A 1 289 ? 8.153 8.765 -31.716 1.00 91.94 289 LEU A O 1
ATOM 2324 N N . GLN A 1 290 ? 10.027 9.468 -30.712 1.00 90.12 290 GLN A N 1
ATOM 2325 C CA . GLN A 1 290 ? 10.889 9.253 -31.869 1.00 90.12 290 GLN A CA 1
ATOM 2326 C C . GLN A 1 290 ? 10.913 7.775 -32.268 1.00 90.12 290 GLN A C 1
ATOM 2328 O O . GLN A 1 290 ? 10.725 7.480 -33.443 1.00 90.12 290 GLN A O 1
ATOM 2333 N N . SER A 1 291 ? 11.082 6.850 -31.317 1.00 91.50 291 SER A N 1
ATOM 2334 C CA . SER A 1 291 ? 11.042 5.409 -31.605 1.00 91.50 291 SER A CA 1
ATOM 2335 C C . SER A 1 291 ? 9.720 4.985 -32.252 1.00 91.50 291 SER A C 1
ATOM 2337 O O . SER A 1 291 ? 9.732 4.195 -33.189 1.00 91.50 291 SER A O 1
ATOM 2339 N N . ILE A 1 292 ? 8.599 5.564 -31.815 1.00 87.50 292 ILE A N 1
ATOM 2340 C CA . ILE A 1 292 ? 7.270 5.321 -32.389 1.00 87.50 292 ILE A CA 1
ATOM 2341 C C . ILE A 1 292 ? 7.161 5.849 -33.827 1.00 87.50 292 ILE A C 1
ATOM 2343 O O . ILE A 1 292 ? 6.630 5.166 -34.698 1.00 87.50 292 ILE A O 1
ATOM 2347 N N . VAL A 1 293 ? 7.656 7.059 -34.096 1.00 84.19 293 VAL A N 1
ATOM 2348 C CA . VAL A 1 293 ? 7.526 7.707 -35.415 1.00 84.19 293 VAL A CA 1
ATOM 2349 C C . VAL A 1 293 ? 8.486 7.127 -36.458 1.00 84.19 293 VAL A C 1
ATOM 2351 O O . VAL A 1 293 ? 8.170 7.144 -37.647 1.00 84.19 293 VAL A O 1
ATOM 2354 N N . MET A 1 294 ? 9.640 6.609 -36.032 1.00 84.50 294 MET A N 1
ATOM 2355 C CA . MET A 1 294 ? 10.644 6.022 -36.927 1.00 84.50 294 MET A CA 1
ATOM 2356 C C . MET A 1 294 ? 10.236 4.655 -37.495 1.00 84.50 294 MET A C 1
ATOM 2358 O O . MET A 1 294 ? 10.843 4.217 -38.466 1.00 84.50 294 MET A O 1
ATOM 2362 N N . GLU A 1 295 ? 9.186 4.029 -36.958 1.00 84.56 295 GLU A N 1
ATOM 2363 C CA . GLU A 1 295 ? 8.631 2.752 -37.426 1.00 84.56 295 GLU A CA 1
ATOM 2364 C C . GLU A 1 295 ? 7.182 2.944 -37.920 1.00 84.56 295 GLU A C 1
ATOM 2366 O O . GLU A 1 295 ? 6.222 2.489 -37.287 1.00 84.56 295 GLU A O 1
ATOM 2371 N N . PRO A 1 296 ? 6.977 3.650 -39.050 1.00 70.69 296 PRO A N 1
ATOM 2372 C CA . PRO A 1 296 ? 5.650 4.048 -39.526 1.00 70.69 296 PRO A CA 1
ATOM 2373 C C . PRO A 1 296 ? 4.736 2.864 -39.858 1.00 70.69 296 PRO A C 1
ATOM 2375 O O . PRO A 1 296 ? 3.517 3.013 -39.842 1.00 70.69 296 PRO A O 1
ATOM 2378 N N . GLU A 1 297 ? 5.305 1.686 -40.112 1.00 78.25 297 GLU A N 1
ATOM 2379 C CA . GLU A 1 297 ? 4.579 0.430 -40.336 1.00 78.25 297 GLU A CA 1
ATOM 2380 C C . GLU A 1 297 ? 3.784 -0.020 -39.101 1.00 78.25 297 GLU A C 1
ATOM 2382 O O . GLU A 1 297 ? 2.782 -0.724 -39.225 1.00 78.25 297 GLU A O 1
ATOM 2387 N N . CYS A 1 298 ? 4.190 0.419 -37.907 1.00 75.06 298 CYS A N 1
ATOM 2388 C CA . CYS A 1 298 ? 3.481 0.143 -36.661 1.00 75.06 298 CYS A CA 1
ATOM 2389 C C . CYS A 1 298 ? 2.358 1.155 -36.373 1.00 75.06 298 CYS A C 1
ATOM 2391 O O . CYS A 1 298 ? 1.601 0.978 -35.417 1.00 75.06 298 CYS A O 1
ATOM 2393 N N . LEU A 1 299 ? 2.238 2.230 -37.162 1.00 78.81 299 LEU A N 1
ATOM 2394 C CA . LEU A 1 299 ? 1.292 3.315 -36.912 1.00 78.81 299 LEU A CA 1
ATOM 2395 C C . LEU A 1 299 ? -0.005 3.127 -37.696 1.00 78.81 299 LEU A C 1
ATOM 2397 O O . LEU A 1 299 ? -0.014 2.995 -38.918 1.00 78.81 299 LEU A O 1
ATOM 2401 N N . SER A 1 300 ? -1.132 3.207 -36.990 1.00 79.50 300 SER A N 1
ATOM 2402 C CA . SER A 1 300 ? -2.441 3.309 -37.625 1.00 79.50 300 SER A CA 1
ATOM 2403 C C . SER A 1 300 ? -2.613 4.681 -38.292 1.00 79.50 300 SER A C 1
ATOM 2405 O O . SER A 1 300 ? -1.915 5.655 -37.985 1.00 79.50 300 SER A O 1
ATOM 2407 N N . HIS A 1 301 ? -3.600 4.792 -39.185 1.00 77.12 301 HIS A N 1
ATOM 2408 C CA . HIS A 1 301 ? -3.961 6.079 -39.783 1.00 77.12 301 HIS A CA 1
ATOM 2409 C C . HIS A 1 301 ? -4.308 7.137 -38.719 1.00 77.12 301 HIS A C 1
ATOM 2411 O O . HIS A 1 301 ? -3.968 8.310 -38.872 1.00 77.12 301 HIS A O 1
ATOM 2417 N N . GLU A 1 302 ? -4.929 6.715 -37.618 1.00 77.44 302 GLU A N 1
ATOM 2418 C CA . GLU A 1 302 ? -5.268 7.570 -36.483 1.00 77.44 302 GLU A CA 1
ATOM 2419 C C . GLU A 1 302 ? -4.016 8.106 -35.774 1.00 77.44 302 GLU A C 1
ATOM 2421 O O . GLU A 1 302 ? -3.906 9.314 -35.554 1.00 77.44 302 GLU A O 1
ATOM 2426 N N . HIS A 1 303 ? -3.024 7.248 -35.511 1.00 77.44 303 HIS A N 1
ATOM 2427 C CA . HIS A 1 303 ? -1.745 7.657 -34.919 1.00 77.44 303 HIS A CA 1
ATOM 2428 C C . HIS A 1 303 ? -1.034 8.708 -35.783 1.00 77.44 303 HIS A C 1
ATOM 2430 O O . HIS A 1 303 ? -0.569 9.733 -35.282 1.00 77.44 303 HIS A O 1
ATOM 2436 N N . LEU A 1 304 ? -1.017 8.509 -37.104 1.00 75.31 304 LEU A N 1
ATOM 2437 C CA . LEU A 1 304 ? -0.428 9.464 -38.045 1.00 75.31 304 LEU A CA 1
ATOM 2438 C C . LEU A 1 304 ? -1.172 10.806 -38.067 1.00 75.31 304 LEU A C 1
ATOM 2440 O O . LEU A 1 304 ? -0.541 11.856 -38.211 1.00 75.31 304 LEU A O 1
ATOM 2444 N N . GLN A 1 305 ? -2.500 10.804 -37.924 1.00 77.44 305 GLN A N 1
ATOM 2445 C CA . GLN A 1 305 ? -3.278 12.040 -37.819 1.00 77.44 305 GLN A CA 1
ATOM 2446 C C . GLN A 1 305 ? -2.985 12.795 -36.521 1.00 77.44 305 GLN A C 1
ATOM 2448 O O . GLN A 1 305 ? -2.845 14.020 -36.560 1.00 77.44 305 GLN A O 1
ATOM 2453 N N . GLN A 1 306 ? -2.855 12.086 -35.395 1.00 73.94 306 GLN A N 1
ATOM 2454 C CA . GLN A 1 306 ? -2.471 12.690 -34.119 1.00 73.94 306 GLN A CA 1
ATOM 2455 C C . GLN A 1 306 ? -1.106 13.374 -34.252 1.00 73.94 306 GLN A C 1
ATOM 2457 O O . GLN A 1 306 ? -1.034 14.588 -34.070 1.00 73.94 306 GLN A O 1
ATOM 2462 N N . VAL A 1 307 ? -0.073 12.651 -34.713 1.00 71.50 307 VAL A N 1
ATOM 2463 C CA . VAL A 1 307 ? 1.287 13.184 -34.953 1.00 71.50 307 VAL A CA 1
ATOM 2464 C C . VAL A 1 307 ? 1.269 14.421 -35.867 1.00 71.50 307 VAL A C 1
ATOM 2466 O O . VAL A 1 307 ? 1.913 15.433 -35.574 1.00 71.50 307 VAL A O 1
ATOM 2469 N N . LYS A 1 308 ? 0.486 14.391 -36.957 1.00 72.25 308 LYS A N 1
ATOM 2470 C CA . LYS A 1 308 ? 0.344 15.529 -37.885 1.00 72.25 308 LYS A CA 1
ATOM 2471 C C . LYS A 1 308 ? -0.288 16.763 -37.239 1.00 72.25 308 LYS A C 1
ATOM 2473 O O . LYS A 1 308 ? 0.196 17.868 -37.488 1.00 72.25 308 LYS A O 1
ATOM 2478 N N . LYS A 1 309 ? -1.332 16.598 -36.416 1.00 67.44 309 LYS A N 1
ATOM 2479 C CA . LYS A 1 309 ? -1.968 17.716 -35.694 1.00 67.44 309 LYS A CA 1
ATOM 2480 C C . LYS A 1 309 ? -0.963 18.442 -34.799 1.00 67.44 309 LYS A C 1
ATOM 2482 O O . LYS A 1 309 ? -0.971 19.666 -34.748 1.00 67.44 309 LYS A O 1
ATOM 2487 N N . LEU A 1 310 ? -0.033 17.722 -34.177 1.00 63.66 310 LEU A N 1
ATOM 2488 C CA . LEU A 1 310 ? 0.939 18.334 -33.262 1.00 63.66 310 LEU A CA 1
ATOM 2489 C C . LEU A 1 310 ? 2.043 19.079 -33.982 1.00 63.66 310 LEU A C 1
ATOM 2491 O O . LEU A 1 310 ? 2.460 20.132 -33.509 1.00 63.66 310 LEU A O 1
ATOM 2495 N N . ARG A 1 311 ? 2.486 18.582 -35.145 1.00 64.88 311 ARG A N 1
ATOM 2496 C CA . ARG A 1 311 ? 3.423 19.332 -35.992 1.00 64.88 311 ARG A CA 1
ATOM 2497 C C . ARG A 1 311 ? 2.870 20.724 -36.301 1.00 64.88 311 ARG A C 1
ATOM 2499 O O . ARG A 1 311 ? 3.628 21.686 -36.334 1.00 64.88 311 ARG A O 1
ATOM 2506 N N . TYR A 1 312 ? 1.555 20.828 -36.492 1.00 61.19 312 TYR A N 1
ATOM 2507 C CA . TYR A 1 312 ? 0.868 22.095 -36.716 1.00 61.19 312 TYR A CA 1
ATOM 2508 C C . TYR A 1 312 ? 0.797 22.959 -35.444 1.00 61.19 312 TYR A C 1
ATOM 2510 O O . TYR A 1 312 ? 1.139 24.136 -35.498 1.00 61.19 312 TYR A O 1
ATOM 2518 N N . THR A 1 313 ? 0.461 22.383 -34.284 1.00 60.06 313 THR A N 1
ATOM 2519 C CA . THR A 1 313 ? 0.427 23.111 -32.999 1.00 60.06 313 THR A CA 1
ATOM 2520 C C . THR A 1 313 ? 1.801 23.658 -32.590 1.00 60.06 313 THR A C 1
ATOM 2522 O O . THR A 1 313 ? 1.907 24.831 -32.237 1.00 60.06 313 THR A O 1
ATOM 2525 N N . PHE A 1 314 ? 2.870 22.859 -32.705 1.00 60.03 314 PHE A N 1
ATOM 2526 C CA . PHE A 1 314 ? 4.244 23.309 -32.437 1.00 60.03 314 PHE A CA 1
ATOM 2527 C C . PHE A 1 314 ? 4.700 24.397 -33.417 1.00 60.03 314 PHE A C 1
ATOM 2529 O O . PHE A 1 314 ? 5.379 25.347 -33.023 1.00 60.03 314 PHE A O 1
ATOM 2536 N N . TYR A 1 315 ? 4.314 24.290 -34.692 1.00 57.38 315 TYR A N 1
ATOM 2537 C CA . TYR A 1 315 ? 4.602 25.316 -35.695 1.00 57.38 315 TYR A CA 1
ATOM 2538 C C . TYR A 1 315 ? 3.910 26.648 -35.366 1.00 57.38 315 TYR A C 1
ATOM 2540 O O . TYR A 1 315 ? 4.537 27.700 -35.436 1.00 57.38 315 TYR A O 1
ATOM 2548 N N . LEU A 1 316 ? 2.646 26.611 -34.936 1.00 57.09 316 LEU A N 1
ATOM 2549 C CA . LEU A 1 316 ? 1.902 27.809 -34.537 1.00 57.09 316 LEU A CA 1
ATOM 2550 C C . LEU A 1 316 ? 2.437 28.441 -33.245 1.00 57.09 316 LEU A C 1
ATOM 2552 O O . LEU A 1 316 ? 2.581 29.658 -33.181 1.00 57.09 316 LEU A O 1
ATOM 2556 N N . GLN A 1 317 ? 2.793 27.640 -32.236 1.00 57.97 317 GLN A N 1
ATOM 2557 C CA . GLN A 1 317 ? 3.392 28.154 -30.997 1.00 57.97 317 GLN A CA 1
ATOM 2558 C C . GLN A 1 317 ? 4.766 28.791 -31.247 1.00 57.97 317 GLN A C 1
ATOM 2560 O O . GLN A 1 317 ? 5.064 29.849 -30.704 1.00 57.97 317 GLN A O 1
ATOM 2565 N N . THR A 1 318 ? 5.597 28.196 -32.108 1.00 56.81 318 THR A N 1
ATOM 2566 C CA . THR A 1 318 ? 6.905 28.779 -32.465 1.00 56.81 318 THR A CA 1
ATOM 2567 C C . THR A 1 318 ? 6.789 30.037 -33.328 1.00 56.81 318 THR A C 1
ATOM 2569 O O . THR A 1 318 ? 7.624 30.928 -33.190 1.00 56.81 318 THR A O 1
ATOM 2572 N N . GLN A 1 319 ? 5.766 30.142 -34.182 1.00 54.09 319 GLN A N 1
ATOM 2573 C CA . GLN A 1 319 ? 5.428 31.374 -34.908 1.00 54.09 319 GLN A CA 1
ATOM 2574 C C . GLN A 1 319 ? 4.977 32.482 -33.943 1.00 54.09 319 GLN A C 1
ATOM 2576 O O . GLN A 1 319 ? 5.563 33.560 -33.943 1.00 54.09 319 GLN A O 1
ATOM 2581 N N . SER A 1 320 ? 4.037 32.188 -33.042 1.00 53.31 320 SER A N 1
ATOM 2582 C CA . SER A 1 320 ? 3.500 33.163 -32.083 1.00 53.31 320 SER A CA 1
ATOM 2583 C C . SER A 1 320 ? 4.558 33.657 -31.081 1.00 53.31 320 SER A C 1
ATOM 2585 O O . SER A 1 320 ? 4.648 34.854 -30.815 1.00 53.31 320 SER A O 1
ATOM 2587 N N . SER A 1 321 ? 5.450 32.779 -30.605 1.00 50.69 321 SER A N 1
ATOM 2588 C CA . SER A 1 321 ? 6.596 33.185 -29.778 1.00 50.69 321 SER A CA 1
ATOM 2589 C C . SER A 1 321 ? 7.583 34.074 -30.542 1.00 50.69 321 SER A C 1
ATOM 2591 O O . SER A 1 321 ? 8.094 35.038 -29.979 1.00 50.69 321 SER A O 1
ATOM 2593 N N . LYS A 1 322 ? 7.846 33.804 -31.829 1.00 53.41 322 LYS A N 1
ATOM 2594 C CA . LYS A 1 322 ? 8.707 34.665 -32.662 1.00 53.41 322 LYS A CA 1
ATOM 2595 C C . LYS A 1 322 ? 8.090 36.044 -32.900 1.00 53.41 322 LYS A C 1
ATOM 2597 O O . LYS A 1 322 ? 8.822 37.028 -32.880 1.00 53.41 322 LYS A O 1
ATOM 2602 N N . GLU A 1 323 ? 6.775 36.122 -33.082 1.00 52.38 323 GLU A N 1
ATOM 2603 C CA . GLU A 1 323 ? 6.041 37.387 -33.213 1.00 52.38 323 GLU A CA 1
ATOM 2604 C C . GLU A 1 323 ? 6.053 38.195 -31.903 1.00 52.38 323 GLU A C 1
ATOM 2606 O O . GLU A 1 323 ? 6.304 39.400 -31.928 1.00 52.38 323 GLU A O 1
ATOM 2611 N N . LEU A 1 324 ? 5.905 37.534 -30.748 1.00 45.66 324 LEU A N 1
ATOM 2612 C CA . LEU A 1 324 ? 6.051 38.148 -29.420 1.00 45.66 324 LEU A CA 1
ATOM 2613 C C . LEU A 1 324 ? 7.468 38.702 -29.184 1.00 45.66 324 LEU A C 1
ATOM 2615 O O . LEU A 1 324 ? 7.615 39.860 -28.794 1.00 45.66 324 LEU A O 1
ATOM 2619 N N . PHE A 1 325 ? 8.522 37.940 -29.495 1.00 43.53 325 PHE A N 1
ATOM 2620 C CA . PHE A 1 325 ? 9.908 38.425 -29.395 1.00 43.53 325 PHE A CA 1
ATOM 2621 C C . PHE A 1 325 ? 10.218 39.563 -30.384 1.00 43.53 325 PHE A C 1
ATOM 2623 O O . PHE A 1 325 ? 10.934 40.502 -30.030 1.00 43.53 325 PHE A O 1
ATOM 2630 N N . ALA A 1 326 ? 9.649 39.533 -31.594 1.00 49.00 326 ALA A N 1
ATOM 2631 C CA . ALA A 1 326 ? 9.759 40.636 -32.550 1.00 49.00 326 ALA A CA 1
ATOM 2632 C C . ALA A 1 326 ? 9.046 41.909 -32.055 1.00 49.00 326 ALA A C 1
ATOM 2634 O O . ALA A 1 326 ? 9.546 43.010 -32.280 1.00 49.00 326 ALA A O 1
ATOM 2635 N N . SER A 1 327 ? 7.933 41.772 -31.324 1.00 47.50 327 SER A N 1
ATOM 2636 C CA . SER A 1 327 ? 7.201 42.903 -30.734 1.00 47.50 327 SER A CA 1
ATOM 2637 C C . SER A 1 327 ? 7.872 43.513 -29.492 1.00 47.50 327 SER A C 1
ATOM 2639 O O . SER A 1 327 ? 7.730 44.709 -29.258 1.00 47.50 327 SER A O 1
ATOM 2641 N N . CYS A 1 328 ? 8.667 42.742 -28.739 1.00 44.50 328 CYS A N 1
ATOM 2642 C CA . CYS A 1 328 ? 9.465 43.247 -27.611 1.00 44.50 328 CYS A CA 1
ATOM 2643 C C . CYS A 1 328 ? 10.829 43.840 -28.017 1.00 44.50 328 CYS A C 1
ATOM 2645 O O . CYS A 1 328 ? 11.510 44.410 -27.172 1.00 44.50 328 CYS A O 1
ATOM 2647 N N . SER A 1 329 ? 11.239 43.723 -29.285 1.00 42.81 329 SER A N 1
ATOM 2648 C CA . SER A 1 329 ? 12.539 44.218 -29.784 1.00 42.81 329 SER A CA 1
ATOM 2649 C C . SER A 1 329 ? 12.509 45.676 -30.271 1.00 42.81 329 SER A C 1
ATOM 2651 O O . SER A 1 329 ? 13.478 46.157 -30.854 1.00 42.81 329 SER A O 1
ATOM 2653 N N . PHE A 1 330 ? 11.410 46.388 -30.027 1.00 45.62 330 PHE A N 1
ATOM 2654 C CA . PHE A 1 330 ? 11.286 47.824 -30.250 1.00 45.62 330 PHE A CA 1
ATOM 2655 C C . PHE A 1 330 ? 10.762 48.481 -28.974 1.00 45.62 330 PHE A C 1
ATOM 2657 O O . PHE A 1 330 ? 9.562 48.711 -28.881 1.00 45.62 330 PHE A O 1
ATOM 2664 N N . HIS A 1 331 ? 11.643 48.765 -28.012 1.00 37.66 331 HIS A N 1
ATOM 2665 C CA . HIS A 1 331 ? 11.571 49.898 -27.077 1.00 37.66 331 HIS A CA 1
ATOM 2666 C C . HIS A 1 331 ? 12.970 50.188 -26.533 1.00 37.66 331 HIS A C 1
ATOM 2668 O O . HIS A 1 331 ? 13.603 49.240 -26.015 1.00 37.66 331 HIS A O 1
#

Sequence (331 aa):
MAANVENVLREKCKVYVQVGKDDFKRLTSEVKDIKEVIPKILTSDLLDSYSKLEASQEELQQVHSENHKLRTELDYLQQEHQRQIGEAEKRYNNLIGDYDRGREEKFDLKCQLADVNQQLIDQSDYCASLGASVCTLLWRVSRQQQSVSTLLEGAKAEEFLHLTRKTIISYFATWGEDDPQEKSEELEFVLALCGIITNIAAAPCGREFFTRKEIGQVLVDCLVTTLEKTSVQHNVKIRSLMLMALYNISINFRGLQYLISKPSLLPLMLRLIQEESDSEIKLNAARLLQSIVMEPECLSHEHLQQVKKLRYTFYLQTQSSKELFASCSFH

pLDDT: mean 86.28, std 15.86, range [37.66, 98.69]

InterPro domains:
  IPR011989 Armadillo-like helical [G3DSA:1.25.10.10] (111-318)
  IPR016024 Armadillo-type fold [SSF48371] (184-305)
  IPR039584 Heat shock factor 2-binding protein [PTHR15434] (12-311)

Secondary structure (DSSP, 8-state):
---SSSSSSS----------HHHHHHHHHHHHHHHHHHHHHS-HHHHHHHHHHHHHHHHHHHHHHHHHHHHHHHHHHHHHHHHHHHHHHHHHHHHHHHHHHHHHHHHHHHHHHHHHHHHHHHHHHHHHHHHHHHHHHHHHHTTSHHHHHHHHHSTTHHHHHHHHHHHHHHHHHHHSS----TT-HHHHHHHHHHHHHHHHHHSHHHHHHHHHSHHHHHHHHHHHHHHHHSPTTSSHHHHHHHHHHHHHHHTSHHHHHHHHT-TTHHHHHHHHHHH---HHHHHHHHHHHHHHHT-GGG--HHHHHHHHHHHHHHHHHHHHHHHHHHHHT--